Protein 2H4O (pdb70)

Foldseek 3Di:
DDDDDDDDDADADDDVFFGWHDDPPHIDTDRVVVVVVVCPPDDDDDDDDDDDDDDDDDDD/DDDDDDDDDADACDDVFFGWHQDPVHIDTGRVVVVVVVCPPDDDDDDDDDDDDDDDDDDD/DDDDDDDDDADADDDVFFGWHQDPPGIDTDRVVVVVVVCPPDDDDDDDDDDDDDDDDDDD/DDDDDDDDDADACDDVFFGWHDDPVGIDTDRVVVVVVVCPPDDDDDDDDDDDDDDDPDDD

Solvent-accessible surface area: 19796 Å² total

Nearest PDB structures (foldseek):
  3tnd-assembly1_F  TM=2.085E-01  e=2.825E+00  Shigella flexneri
  9h6c-assembly1_B-2  TM=2.529E-01  e=5.621E+00  Escherichia coli KLY
  9h6b-assembly1_B  TM=1.975E-01  e=4.572E+00  Escherichia coli KLY
  2h4o-assembly1_A  TM=1.017E+00  e=7.382E-08  Bacillus subtilis
  3tnd-assembly1_F  TM=2.024E-01  e=2.153E+00  Shigella flexneri

Secondary structure (DSSP, 8-state):
--EEEEEEE--SEE----EEEE-SS-EEEE-HHHHHHTTTTS----------PPP-S---/--EEEEEEEEEEEE----EEEE-SS-EEEE-HHHHHHTTTTSEEEEEEEEEEPPP-SB--/--EEEEEEEEEEEE----EEE--SS--EEE-HHHHHHTTTTSEEEEEEEEEEEPP-S---/-----------SEE----EEEE-SS-EEEE-HHHHHHTTTTS----------PPP-SB--

B-factor: mean 60.85, std 12.91, range [18.33, 96.6]

Sequence (240 aa):
ASKKVHQINVKGFFDDVEVTEQTKEAEYTYDFKEILSEFNGKNVSITVKEENELPVKGVEASKKVHQINVKGFFDDVEVTEQTKEAEYTYDFKEILSEFNGKNVSITVKEENELPVKGVEASKKVHQINVKGFFDDVEVTEQTKEAEYTYDFKEILSEFNGKNVSITVKEENELPVKGVEASKKVHQINVKGFFDDVEVTEQTKEAEYTYDFKEILSEFNGKNVSITVKEENELPVKGVE

Organism: Bacillus subtilis (strain 168) (NCBI:txid224308)

Structure (mmCIF, N/CA/C/O backbone):
data_2H4O
#
_entry.id   2H4O
#
_cell.length_a   101.016
_cell.length_b   72.201
_cell.length_c   48.935
_cell.angle_alpha   90.00
_cell.angle_beta   113.78
_cell.angle_gamma   90.00
#
_symmetry.space_group_name_H-M   'C 1 2 1'
#
loop_
_entity.id
_entity.type
_entity.pdbx_description
1 polymer 'YonK protein'
2 water water
#
loop_
_atom_site.group_PDB
_atom_site.id
_atom_site.type_symbol
_atom_site.label_atom_id
_atom_site.label_alt_id
_atom_site.label_comp_id
_atom_site.label_asym_id
_atom_site.label_entity_id
_atom_site.label_seq_id
_atom_site.pdbx_PDB_ins_code
_atom_site.Cartn_x
_atom_site.Cartn_y
_atom_site.Cartn_z
_atom_site.occupancy
_atom_site.B_iso_or_equiv
_atom_site.auth_seq_id
_atom_site.auth_comp_id
_atom_site.auth_asym_id
_atom_site.auth_atom_id
_atom_site.pdbx_PDB_model_num
ATOM 1 N N . ALA A 1 2 ? -14.899 -30.041 12.533 1.00 56.71 2 ALA A N 1
ATOM 2 C CA . ALA A 1 2 ? -13.943 -29.956 11.382 1.00 56.50 2 ALA A CA 1
ATOM 3 C C . ALA A 1 2 ? -14.597 -29.381 10.125 1.00 55.66 2 ALA A C 1
ATOM 4 O O . ALA A 1 2 ? -13.932 -29.015 9.150 1.00 54.25 2 ALA A O 1
ATOM 6 N N . SER A 1 3 ? -15.918 -29.334 10.139 1.00 55.26 3 SER A N 1
ATOM 7 C CA . SER A 1 3 ? -16.650 -28.798 9.019 1.00 54.32 3 SER A CA 1
ATOM 8 C C . SER A 1 3 ? -16.314 -27.309 8.914 1.00 53.80 3 SER A C 1
ATOM 9 O O . SER A 1 3 ? -16.244 -26.615 9.915 1.00 54.20 3 SER A O 1
ATOM 12 N N . LYS A 1 4 ? -16.105 -26.823 7.698 1.00 52.55 4 LYS A N 1
ATOM 13 C CA . LYS A 1 4 ? -15.780 -25.439 7.514 1.00 50.94 4 LYS A CA 1
ATOM 14 C C . LYS A 1 4 ? -15.962 -24.988 6.086 1.00 50.29 4 LYS A C 1
ATOM 15 O O . LYS A 1 4 ? -16.083 -25.791 5.169 1.00 48.30 4 LYS A O 1
ATOM 21 N N . LYS A 1 5 ? -15.971 -23.674 5.921 1.00 50.39 5 LYS A N 1
ATOM 22 C CA . LYS A 1 5 ? -16.078 -23.024 4.624 1.00 49.99 5 LYS A CA 1
ATOM 23 C C . LYS A 1 5 ? -14.688 -22.415 4.347 1.00 48.82 5 LYS A C 1
ATOM 24 O O . LYS A 1 5 ? -14.169 -21.642 5.124 1.00 49.76 5 LYS A O 1
ATOM 30 N N . VAL A 1 6 ? -14.067 -22.785 3.250 1.00 48.18 6 VAL A N 1
ATOM 31 C CA . VAL A 1 6 ? -12.780 -22.221 2.932 1.00 47.51 6 VAL A CA 1
ATOM 32 C C . VAL A 1 6 ? -12.914 -21.331 1.691 1.00 48.59 6 VAL A C 1
ATOM 33 O O . VAL A 1 6 ? -13.713 -21.601 0.808 1.00 49.04 6 VAL A O 1
ATOM 37 N N . HIS A 1 7 ? -12.178 -20.227 1.663 1.00 49.23 7 HIS A N 1
ATOM 38 C CA . HIS A 1 7 ? -12.185 -19.310 0.528 1.00 49.43 7 HIS A CA 1
ATOM 39 C C . HIS A 1 7 ? -10.718 -19.002 0.297 1.00 48.85 7 HIS A C 1
ATOM 40 O O . HIS A 1 7 ? -10.057 -18.459 1.159 1.00 50.11 7 HIS A O 1
ATOM 47 N N . GLN A 1 8 ? -10.204 -19.337 -0.870 1.00 47.20 8 GLN A N 1
ATOM 48 C CA . GLN A 1 8 ? -8.800 -19.139 -1.115 1.00 47.23 8 GLN A CA 1
ATOM 49 C C . GLN A 1 8 ? -8.438 -18.522 -2.470 1.00 47.93 8 GLN A C 1
ATOM 50 O O . GLN A 1 8 ? -9.068 -18.845 -3.457 1.00 49.10 8 GLN A O 1
ATOM 56 N N . ILE A 1 9 ? -7.440 -17.627 -2.506 1.00 46.69 9 ILE A N 1
ATOM 57 C CA . ILE A 1 9 ? -6.972 -17.033 -3.756 1.00 45.25 9 ILE A CA 1
ATOM 58 C C . ILE A 1 9 ? -5.504 -17.432 -4.013 1.00 45.21 9 ILE A C 1
ATOM 59 O O . ILE 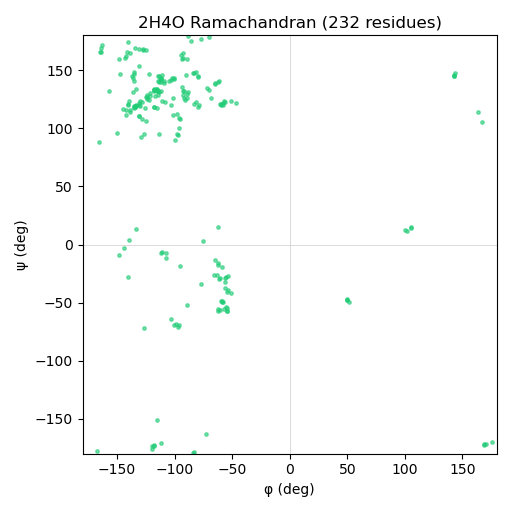A 1 9 ? -4.663 -17.366 -3.109 1.00 45.46 9 ILE A O 1
ATOM 64 N N . ASN A 1 10 ? -5.216 -17.863 -5.240 1.00 43.56 10 ASN A N 1
ATOM 65 C CA . ASN A 1 10 ? -3.880 -18.276 -5.650 1.00 42.49 10 ASN A CA 1
ATOM 66 C C . ASN A 1 10 ? -3.527 -17.306 -6.735 1.00 41.68 10 ASN A C 1
ATOM 67 O O . ASN A 1 10 ? -4.339 -17.074 -7.598 1.00 41.25 10 ASN A O 1
ATOM 72 N N . VAL A 1 11 ? -2.324 -16.749 -6.690 1.00 41.29 11 VAL A N 1
ATOM 73 C CA . VAL A 1 11 ? -1.873 -15.797 -7.684 1.00 42.36 11 VAL A CA 1
ATOM 74 C C . VAL A 1 11 ? -0.410 -16.057 -8.004 1.00 42.26 11 VAL A C 1
ATOM 75 O O . VAL A 1 11 ? 0.439 -15.976 -7.157 1.00 42.48 11 VAL A O 1
ATOM 79 N N . LYS A 1 12 ? -0.117 -16.360 -9.247 1.00 43.31 12 LYS A N 1
ATOM 80 C CA . LYS A 1 12 ? 1.244 -16.650 -9.634 1.00 46.04 12 LYS A CA 1
ATOM 81 C C . LYS A 1 12 ? 1.682 -15.734 -10.757 1.00 47.08 12 LYS A C 1
ATOM 82 O O . LYS A 1 12 ? 1.024 -15.673 -11.782 1.00 49.75 12 LYS A O 1
ATOM 88 N N . GLY A 1 13 ? 2.785 -15.023 -10.565 1.00 48.23 13 GLY A N 1
ATOM 89 C CA . GLY A 1 13 ? 3.296 -14.127 -11.590 1.00 50.67 13 GLY A CA 1
ATOM 90 C C . GLY A 1 13 ? 4.428 -13.206 -11.143 1.00 52.40 13 GLY A C 1
ATOM 91 O O . GLY A 1 13 ? 4.965 -13.338 -10.061 1.00 53.17 13 GLY A O 1
ATOM 92 N N . PHE A 1 14 ? 4.799 -12.261 -11.989 1.00 53.93 14 PHE A N 1
ATOM 93 C CA . PHE A 1 14 ? 5.856 -11.315 -11.655 1.00 55.21 14 PHE A CA 1
ATOM 94 C C . PHE A 1 14 ? 5.279 -10.226 -10.745 1.00 56.02 14 PHE A C 1
ATOM 95 O O . PHE A 1 14 ? 4.381 -9.485 -11.125 1.00 55.72 14 PHE A O 1
ATOM 103 N N . PHE A 1 15 ? 5.809 -10.140 -9.533 1.00 57.61 15 PHE A N 1
ATOM 104 C CA . PHE A 1 15 ? 5.319 -9.203 -8.531 1.00 57.81 15 PHE A CA 1
ATOM 105 C C . PHE A 1 15 ? 5.957 -7.831 -8.478 1.00 59.76 15 PHE A C 1
ATOM 106 O O . PHE A 1 15 ? 7.161 -7.690 -8.326 1.00 58.65 15 PHE A O 1
ATOM 114 N N . ASP A 1 16 ? 5.112 -6.813 -8.592 1.00 63.67 16 ASP A N 1
ATOM 115 C CA . ASP A 1 16 ? 5.532 -5.421 -8.537 1.00 67.01 16 ASP A CA 1
ATOM 116 C C . ASP A 1 16 ? 4.699 -4.760 -7.444 1.00 69.21 16 ASP A C 1
ATOM 117 O O . ASP A 1 16 ? 3.520 -4.435 -7.640 1.00 68.55 16 ASP A O 1
ATOM 130 N N . ASP A 1 18 ? 5.193 -1.888 -6.113 1.00 76.40 18 ASP A N 1
ATOM 131 C CA . ASP A 1 18 ? 5.126 -0.429 -6.264 1.00 76.23 18 ASP A CA 1
ATOM 132 C C . ASP A 1 18 ? 3.739 -0.070 -6.785 1.00 75.51 18 ASP A C 1
ATOM 133 O O . ASP A 1 18 ? 3.068 0.813 -6.248 1.00 74.07 18 ASP A O 1
ATOM 138 N N . VAL A 1 19 ? 3.305 -0.788 -7.820 1.00 75.00 19 VAL A N 1
ATOM 139 C CA . VAL A 1 19 ? 1.989 -0.579 -8.408 1.00 73.92 19 VAL A CA 1
ATOM 140 C C . VAL A 1 19 ? 1.054 -1.616 -7.806 1.00 72.90 19 VAL A C 1
ATOM 141 O O . VAL A 1 19 ? -0.134 -1.651 -8.111 1.00 72.77 19 VAL A O 1
ATOM 153 N N . GLU A 1 21 ? 0.841 -4.977 -8.239 1.00 66.27 21 GLU A N 1
ATOM 154 C CA . GLU A 1 21 ? 0.258 -5.871 -9.232 1.00 66.20 21 GLU A CA 1
ATOM 155 C C . GLU A 1 21 ? 1.092 -7.133 -9.514 1.00 64.30 21 GLU A C 1
ATOM 156 O O . GLU A 1 21 ? 2.315 -7.129 -9.486 1.00 62.61 21 GLU A O 1
ATOM 162 N N . VAL A 1 22 ? 0.406 -8.229 -9.774 1.00 63.70 22 VAL A N 1
ATOM 163 C CA . VAL A 1 22 ? 1.072 -9.475 -10.113 1.00 62.77 22 VAL A CA 1
ATOM 164 C C . VAL A 1 22 ? 0.661 -9.786 -11.549 1.00 61.83 22 VAL A C 1
ATOM 165 O O . VAL A 1 22 ? -0.527 -9.734 -11.906 1.00 59.91 22 VAL A O 1
ATOM 169 N N . THR A 1 23 ? 1.648 -10.121 -12.366 1.00 61.86 23 THR A N 1
ATOM 170 C CA . THR A 1 23 ? 1.377 -10.426 -13.747 1.00 63.03 23 THR A CA 1
ATOM 171 C C . THR A 1 23 ? 2.083 -11.691 -14.261 1.00 63.54 23 THR A C 1
ATOM 172 O O . THR A 1 23 ? 3.309 -11.763 -14.258 1.00 62.47 23 THR A O 1
ATOM 176 N N . GLU A 1 24 ? 1.299 -12.689 -14.690 1.00 65.44 24 GLU A N 1
ATOM 177 C CA . GLU A 1 24 ? 1.867 -13.926 -15.218 1.00 67.91 24 GLU A CA 1
ATOM 178 C C . GLU A 1 24 ? 1.834 -13.998 -16.734 1.00 69.25 24 GLU A C 1
ATOM 179 O O . GLU A 1 24 ? 0.892 -13.565 -17.372 1.00 67.87 24 GLU A O 1
ATOM 185 N N . GLN A 1 25 ? 2.890 -14.579 -17.285 1.00 72.08 25 GLN A N 1
ATOM 186 C CA . GLN A 1 25 ? 3.061 -14.758 -18.716 1.00 74.30 25 GLN A CA 1
ATOM 187 C C . GLN A 1 25 ? 2.633 -16.173 -19.143 1.00 74.80 25 GLN A C 1
ATOM 188 O O . GLN A 1 25 ? 3.429 -17.094 -19.059 1.00 75.64 25 GLN A O 1
ATOM 194 N N . THR A 1 26 ? 1.381 -16.349 -19.580 1.00 75.07 26 THR A N 1
ATOM 195 C CA . THR A 1 26 ? 0.892 -17.663 -20.034 1.00 74.84 26 THR A CA 1
ATOM 196 C C . THR A 1 26 ? 1.435 -17.933 -21.426 1.00 75.18 26 THR A C 1
ATOM 197 O O . THR A 1 26 ? 2.101 -17.082 -22.023 1.00 74.68 26 THR A O 1
ATOM 201 N N . LYS A 1 27 ? 1.129 -19.122 -21.935 1.00 77.02 27 LYS A N 1
ATOM 202 C CA . LYS A 1 27 ? 1.543 -19.566 -23.267 1.00 78.89 27 LYS A CA 1
ATOM 203 C C . LYS A 1 27 ? 0.710 -18.880 -24.364 1.00 79.39 27 LYS A C 1
ATOM 204 O O . LYS A 1 27 ? 0.867 -19.169 -25.557 1.00 79.86 27 LYS A O 1
ATOM 210 N N . GLU A 1 28 ? -0.171 -17.972 -23.946 1.00 79.91 28 GLU A N 1
ATOM 211 C CA . GLU A 1 28 ? -1.041 -17.245 -24.862 1.00 79.28 28 GLU A CA 1
ATOM 212 C C . GLU A 1 28 ? -0.901 -15.747 -24.634 1.00 78.56 28 GLU A C 1
ATOM 213 O O . GLU A 1 28 ? -0.294 -15.023 -25.445 1.00 78.46 28 GLU A O 1
ATOM 219 N N . ALA A 1 29 ? -1.447 -15.290 -23.512 1.00 76.42 29 ALA A N 1
ATOM 220 C CA . ALA A 1 29 ? -1.410 -13.875 -23.179 1.00 74.00 29 ALA A CA 1
ATOM 221 C C . ALA A 1 29 ? -0.527 -13.530 -21.980 1.00 71.80 29 ALA A C 1
ATOM 222 O O . ALA A 1 29 ? 0.229 -14.358 -21.472 1.00 70.53 29 ALA A O 1
ATOM 224 N N . GLU A 1 30 ? -0.641 -12.274 -21.561 1.00 69.96 30 GLU A N 1
ATOM 225 C CA . GLU A 1 30 ? 0.064 -11.729 -20.412 1.00 67.73 30 GLU A CA 1
ATOM 226 C C . GLU A 1 30 ? -0.984 -11.046 -19.532 1.00 66.61 30 GLU A C 1
ATOM 227 O O . GLU A 1 30 ? -1.301 -9.874 -19.724 1.00 66.53 30 GLU A O 1
ATOM 233 N N . TYR A 1 31 ? -1.516 -11.806 -18.575 1.00 65.89 31 TYR A N 1
ATOM 234 C CA . TYR A 1 31 ? -2.536 -11.348 -17.634 1.00 64.71 31 TYR A CA 1
ATOM 235 C C . TYR A 1 31 ? -1.971 -10.528 -16.475 1.00 63.07 31 TYR A C 1
ATOM 236 O O . TYR A 1 31 ? -0.880 -10.782 -16.004 1.00 63.04 31 TYR A O 1
ATOM 245 N N . THR A 1 32 ? -2.725 -9.534 -16.026 1.00 60.29 32 THR A N 1
ATOM 246 C CA . THR A 1 32 ? -2.291 -8.682 -14.937 1.00 57.95 32 THR A CA 1
ATOM 247 C C . THR A 1 32 ? -3.392 -8.594 -13.916 1.00 57.84 32 THR A C 1
ATOM 248 O O . THR A 1 32 ? -4.512 -8.225 -14.231 1.00 58.70 32 THR A O 1
ATOM 252 N N . TYR A 1 33 ? -3.067 -8.955 -12.686 1.00 57.47 33 TYR A N 1
ATOM 253 C CA . TYR A 1 33 ? -4.038 -8.941 -11.609 1.00 57.16 33 TYR A CA 1
ATOM 254 C C . TYR A 1 33 ? -3.567 -7.875 -10.631 1.00 58.04 33 TYR A C 1
ATOM 255 O O . TYR A 1 33 ? -2.369 -7.671 -10.465 1.00 57.23 33 TYR A O 1
ATOM 264 N N . ASP A 1 34 ? -4.489 -7.171 -9.994 1.00 59.39 34 ASP A N 1
ATOM 265 C CA . ASP A 1 34 ? -4.036 -6.181 -9.043 1.00 62.58 34 ASP A CA 1
ATOM 266 C C . ASP A 1 34 ? -4.204 -6.773 -7.666 1.00 62.01 34 ASP A C 1
ATOM 267 O O . ASP A 1 34 ? -5.318 -7.002 -7.176 1.00 61.22 34 ASP A O 1
ATOM 272 N N . PHE A 1 35 ? -3.047 -7.031 -7.070 1.00 61.44 35 PHE A N 1
ATOM 273 C CA . PHE A 1 35 ? -2.935 -7.627 -5.761 1.00 60.34 35 PHE A CA 1
ATOM 274 C C . PHE A 1 35 ? -3.676 -6.823 -4.707 1.00 60.83 35 PHE A C 1
ATOM 275 O O . PHE A 1 35 ? -4.158 -7.392 -3.718 1.00 59.84 35 PHE A O 1
ATOM 283 N N . LYS A 1 36 ? -3.779 -5.511 -4.936 1.00 61.58 36 LYS A N 1
ATOM 284 C CA . LYS A 1 36 ? -4.475 -4.610 -4.020 1.00 62.83 36 LYS A CA 1
ATOM 285 C C . LYS A 1 36 ? -5.955 -5.017 -3.881 1.00 62.17 36 LYS A C 1
ATOM 286 O O . LYS A 1 36 ? -6.449 -5.277 -2.784 1.00 60.26 36 LYS A O 1
ATOM 292 N N . GLU A 1 37 ? -6.653 -5.084 -5.003 1.00 62.90 37 GLU A N 1
ATOM 293 C CA . GLU A 1 37 ? -8.058 -5.465 -4.987 1.00 63.65 37 GLU A CA 1
ATOM 294 C C . GLU A 1 37 ? -8.224 -6.845 -4.381 1.00 61.91 37 GLU A C 1
ATOM 295 O O . GLU A 1 37 ? -9.085 -7.055 -3.529 1.00 60.89 37 GLU A O 1
ATOM 301 N N . ILE A 1 38 ? -7.412 -7.792 -4.843 1.00 61.13 38 ILE A N 1
ATOM 302 C CA . ILE A 1 38 ? -7.450 -9.156 -4.319 1.00 61.05 38 ILE A CA 1
ATOM 303 C C . ILE A 1 38 ? -7.262 -9.165 -2.787 1.00 60.17 38 ILE A C 1
ATOM 304 O O . ILE A 1 38 ? -8.086 -9.716 -2.031 1.00 59.98 38 ILE A O 1
ATOM 309 N N . LEU A 1 39 ? -6.176 -8.532 -2.342 1.00 58.99 39 LEU A N 1
ATOM 310 C CA . LEU A 1 39 ? -5.857 -8.453 -0.930 1.00 57.27 39 LEU A CA 1
ATOM 311 C C . LEU A 1 39 ? -6.960 -7.853 -0.111 1.00 57.21 39 LEU A C 1
ATOM 312 O O . LEU A 1 39 ? -7.193 -8.277 0.991 1.00 57.49 39 LEU A O 1
ATOM 317 N N . SER A 1 40 ? -7.647 -6.859 -0.649 1.00 59.06 40 SER A N 1
ATOM 318 C CA . SER A 1 40 ? -8.716 -6.204 0.094 1.00 60.99 40 SER A CA 1
ATOM 319 C C . SER A 1 40 ? -9.904 -7.086 0.396 1.00 61.51 40 SER A C 1
ATOM 320 O O . SER A 1 40 ? -10.613 -6.854 1.358 1.00 62.80 40 SER A O 1
ATOM 323 N N . GLU A 1 41 ? -10.128 -8.093 -0.432 1.00 62.27 41 GLU A N 1
ATOM 324 C CA . GLU A 1 41 ? -11.249 -8.989 -0.244 1.00 62.94 41 GLU A CA 1
ATOM 325 C C . GLU A 1 41 ? -11.076 -9.712 1.089 1.00 62.54 41 GLU A C 1
ATOM 326 O O . GLU A 1 41 ? -12.007 -10.299 1.643 1.00 63.41 41 GLU A O 1
ATOM 332 N N . PHE A 1 42 ? -9.867 -9.651 1.622 1.00 61.95 42 PHE A N 1
ATOM 333 C CA . PHE A 1 42 ? -9.567 -10.337 2.875 1.00 60.15 42 PHE A CA 1
ATOM 334 C C . PHE A 1 42 ? -9.307 -9.413 4.070 1.00 59.64 42 PHE A C 1
ATOM 335 O O . PHE A 1 42 ? -9.173 -9.877 5.206 1.00 59.57 42 PHE A O 1
ATOM 343 N N . ASN A 1 43 ? -9.250 -8.112 3.826 1.00 58.51 43 ASN A N 1
ATOM 344 C CA . ASN A 1 43 ? -9.016 -7.174 4.909 1.00 58.37 43 ASN A CA 1
ATOM 345 C C . ASN A 1 43 ? -10.050 -7.272 6.018 1.00 56.69 43 ASN A C 1
ATOM 346 O O . ASN A 1 43 ? -11.230 -7.079 5.788 1.00 55.51 43 ASN A O 1
ATOM 351 N N . GLY A 1 44 ? -9.591 -7.572 7.225 1.00 55.38 44 GLY A N 1
ATOM 352 C CA . GLY A 1 44 ? -10.490 -7.679 8.353 1.00 54.40 44 GLY A CA 1
ATOM 353 C C . GLY A 1 44 ? -10.786 -9.083 8.831 1.00 54.60 44 GLY A C 1
ATOM 354 O O . GLY A 1 44 ? -11.724 -9.289 9.595 1.00 54.60 44 GLY A O 1
ATOM 355 N N . LYS A 1 45 ? -9.987 -10.045 8.382 1.00 54.17 45 LYS A N 1
ATOM 356 C CA . LYS A 1 45 ? -10.247 -11.452 8.665 1.00 53.39 45 LYS A CA 1
ATOM 357 C C . LYS A 1 45 ? -8.965 -12.182 9.051 1.00 51.69 45 LYS A C 1
ATOM 358 O O . LYS A 1 45 ? -7.888 -11.880 8.538 1.00 51.50 45 LYS A O 1
ATOM 364 N N . ASN A 1 46 ? -9.090 -13.145 9.960 1.00 49.09 46 ASN A N 1
ATOM 365 C CA . ASN A 1 46 ? -8.143 -14.251 10.038 1.00 48.77 46 ASN A CA 1
ATOM 366 C C . ASN A 1 46 ? -7.854 -14.860 8.669 1.00 45.69 46 ASN A C 1
ATOM 367 O O . ASN A 1 46 ? -8.764 -15.319 7.979 1.00 44.57 46 ASN A O 1
ATOM 372 N N . VAL A 1 47 ? -6.582 -14.859 8.284 1.00 41.20 47 VAL A N 1
ATOM 373 C CA . VAL A 1 47 ? -6.166 -15.444 7.015 1.00 36.65 47 VAL A CA 1
ATOM 374 C C . VAL A 1 47 ? -4.928 -16.318 7.191 1.00 34.70 47 VAL A C 1
ATOM 375 O O . VAL A 1 47 ? -4.290 -16.303 8.243 1.00 34.49 47 VAL A O 1
ATOM 379 N N . SER A 1 48 ? -4.596 -17.079 6.153 1.00 32.47 48 SER A N 1
ATOM 380 C CA . SER A 1 48 ? -3.242 -17.594 5.984 1.00 30.38 48 SER A CA 1
ATOM 381 C C . SER A 1 48 ? -2.648 -17.154 4.650 1.00 27.91 48 SER A C 1
ATOM 382 O O . SER A 1 48 ? -3.231 -17.391 3.591 1.00 31.17 48 SER A O 1
ATOM 385 N N . ILE A 1 49 ? -1.486 -16.512 4.708 1.00 25.19 49 ILE A N 1
ATOM 386 C CA . ILE A 1 49 ? -0.843 -15.980 3.512 1.00 25.71 49 ILE A CA 1
ATOM 387 C C . ILE A 1 49 ? 0.467 -16.704 3.222 1.00 25.58 49 ILE A C 1
ATOM 388 O O . ILE A 1 49 ? 1.321 -16.837 4.099 1.00 27.06 49 ILE A O 1
ATOM 393 N N . THR A 1 50 ? 0.619 -17.171 1.987 1.00 22.95 50 THR A N 1
ATOM 394 C CA . THR A 1 50 ? 1.848 -17.830 1.563 1.00 21.57 50 THR A CA 1
ATOM 395 C C . THR A 1 50 ? 2.443 -17.151 0.334 1.00 22.67 50 THR A C 1
ATOM 396 O O . THR A 1 50 ? 1.764 -16.969 -0.676 1.00 22.70 50 THR A O 1
ATOM 400 N N . VAL A 1 51 ? 3.715 -16.777 0.429 1.00 24.05 51 VAL A N 1
ATOM 401 C CA . VAL A 1 51 ? 4.404 -16.121 -0.674 1.00 26.10 51 VAL A CA 1
ATOM 402 C C . VAL A 1 51 ? 5.656 -16.954 -0.927 1.00 30.43 51 VAL A C 1
ATOM 403 O O . VAL A 1 51 ? 6.532 -17.114 -0.068 1.00 30.99 51 VAL A O 1
ATOM 407 N N . LYS A 1 52 ? 5.725 -17.508 -2.116 1.00 34.97 52 LYS A N 1
ATOM 408 C CA . LYS A 1 52 ? 6.812 -18.405 -2.467 1.00 39.40 52 LYS A CA 1
ATOM 409 C C . LYS A 1 52 ? 7.483 -17.808 -3.670 1.00 42.13 52 LYS A C 1
ATOM 410 O O . LYS A 1 52 ? 6.829 -17.173 -4.489 1.00 42.22 52 LYS A O 1
ATOM 416 N N . GLU A 1 53 ? 8.790 -18.001 -3.744 1.00 45.36 53 GLU A N 1
ATOM 417 C CA . GLU A 1 53 ? 9.601 -17.526 -4.836 1.00 48.09 53 GLU A CA 1
ATOM 418 C C . GLU A 1 53 ? 10.616 -18.612 -5.083 1.00 50.64 53 GLU A C 1
ATOM 419 O O . GLU A 1 53 ? 11.420 -18.882 -4.218 1.00 51.66 53 GLU A O 1
ATOM 425 N N . GLU A 1 54 ? 10.593 -19.255 -6.241 1.00 53.28 54 GLU A N 1
ATOM 426 C CA . GLU A 1 54 ? 11.571 -20.293 -6.504 1.00 55.60 54 GLU A CA 1
ATOM 427 C C . GLU A 1 54 ? 12.483 -19.973 -7.701 1.00 56.18 54 GLU A C 1
ATOM 428 O O . GLU A 1 54 ? 12.022 -19.563 -8.737 1.00 56.70 54 GLU A O 1
ATOM 434 N N . ASN A 1 55 ? 13.785 -20.141 -7.548 1.00 57.50 55 ASN A N 1
ATOM 435 C CA . ASN A 1 55 ? 14.715 -19.845 -8.622 1.00 59.22 55 ASN A CA 1
ATOM 436 C C . ASN A 1 55 ? 15.488 -21.082 -8.999 1.00 60.73 55 ASN A C 1
ATOM 437 O O . ASN A 1 55 ? 15.216 -22.163 -8.495 1.00 60.91 55 ASN A O 1
ATOM 442 N N . GLU A 1 56 ? 16.471 -20.918 -9.878 1.00 62.01 56 GLU A N 1
ATOM 443 C CA . GLU A 1 56 ? 17.293 -22.034 -10.354 1.00 62.42 56 GLU A CA 1
ATOM 444 C C . GLU A 1 56 ? 18.540 -22.182 -9.505 1.00 62.73 56 GLU A C 1
ATOM 445 O O . GLU A 1 56 ? 18.959 -21.244 -8.821 1.00 62.28 56 GLU A O 1
ATOM 451 N N . LEU A 1 57 ? 19.146 -23.357 -9.553 1.00 62.80 57 LEU A N 1
ATOM 452 C CA . LEU A 1 57 ? 20.340 -23.588 -8.765 1.00 63.11 57 LEU A CA 1
ATOM 453 C C . LEU A 1 57 ? 21.584 -23.191 -9.528 1.00 64.33 57 LEU A C 1
ATOM 454 O O . LEU A 1 57 ? 21.756 -23.585 -10.686 1.00 64.68 57 LEU A O 1
ATOM 459 N N . PRO A 1 58 ? 22.483 -22.415 -8.884 1.00 65.31 58 PRO A N 1
ATOM 460 C CA . PRO A 1 58 ? 23.725 -21.997 -9.535 1.00 65.27 58 PRO A CA 1
ATOM 461 C C . PRO A 1 58 ? 24.521 -23.263 -9.930 1.00 65.86 58 PRO A C 1
ATOM 462 O O . PRO A 1 58 ? 24.862 -24.092 -9.079 1.00 66.36 58 PRO A O 1
ATOM 466 N N . VAL A 1 59 ? 24.776 -23.419 -11.225 1.00 66.28 59 VAL A N 1
ATOM 467 C CA . VAL A 1 59 ? 25.515 -24.567 -11.737 1.00 67.32 59 VAL A CA 1
ATOM 468 C C . VAL A 1 59 ? 27.020 -24.354 -11.621 1.00 68.28 59 VAL A C 1
ATOM 469 O O . VAL A 1 59 ? 27.495 -23.336 -11.109 1.00 68.82 59 VAL A O 1
ATOM 473 N N . LYS A 1 60 ? 27.775 -25.333 -12.085 1.00 69.07 60 LYS A N 1
ATOM 474 C CA . LYS A 1 60 ? 29.209 -25.201 -12.070 1.00 70.47 60 LYS A CA 1
ATOM 475 C C . LYS A 1 60 ? 29.703 -25.879 -13.344 1.00 72.14 60 LYS A C 1
ATOM 476 O O . LYS A 1 60 ? 30.899 -25.862 -13.640 1.00 72.63 60 LYS A O 1
ATOM 482 N N . GLY A 1 61 ? 28.766 -26.458 -14.100 1.00 73.33 61 GLY A N 1
ATOM 483 C CA . GLY A 1 61 ? 29.118 -27.138 -15.335 1.00 75.83 61 GLY A CA 1
ATOM 484 C C . GLY A 1 61 ? 27.969 -27.459 -16.287 1.00 77.82 61 GLY A C 1
ATOM 485 O O . GLY A 1 61 ? 27.366 -28.545 -16.243 1.00 77.47 61 GLY A O 1
ATOM 486 N N . VAL A 1 62 ? 27.654 -26.510 -17.162 1.00 79.75 62 VAL A N 1
ATOM 487 C CA . VAL A 1 62 ? 26.587 -26.717 -18.135 1.00 81.74 62 VAL A CA 1
ATOM 488 C C . VAL A 1 62 ? 27.243 -27.481 -19.283 1.00 83.19 62 VAL A C 1
ATOM 489 O O . VAL A 1 62 ? 28.436 -27.286 -19.551 1.00 83.41 62 VAL A O 1
ATOM 493 N N . GLU A 1 63 ? 26.474 -28.346 -19.948 1.00 84.34 63 GLU A N 1
ATOM 494 C CA . GLU A 1 63 ? 26.980 -29.152 -21.070 1.00 85.17 63 GLU A CA 1
ATOM 495 C C . GLU A 1 63 ? 25.864 -29.810 -21.863 1.00 85.99 63 GLU A C 1
ATOM 496 O O . GLU A 1 63 ? 24.691 -29.772 -21.474 1.00 85.58 63 GLU A O 1
ATOM 502 N N . ALA B 1 2 ? -4.688 -47.497 13.460 1.00 58.18 2 ALA B N 1
ATOM 503 C CA . ALA B 1 2 ? -4.768 -46.609 12.261 1.00 58.09 2 ALA B CA 1
ATOM 504 C C . ALA B 1 2 ? -5.261 -47.384 11.034 1.00 58.36 2 ALA B C 1
ATOM 505 O O . ALA B 1 2 ? -5.620 -46.793 10.005 1.00 59.52 2 ALA B O 1
ATOM 507 N N . SER B 1 3 ? -5.266 -48.705 11.138 1.00 57.09 3 SER B N 1
ATOM 508 C CA . SER B 1 3 ? -5.743 -49.529 10.049 1.00 56.55 3 SER B CA 1
ATOM 509 C C . SER B 1 3 ? -7.217 -49.207 9.810 1.00 56.49 3 SER B C 1
ATOM 510 O O . SER B 1 3 ? -7.979 -49.017 10.749 1.00 57.46 3 SER B O 1
ATOM 513 N N . LYS B 1 4 ? -7.616 -49.137 8.547 1.00 55.57 4 LYS B N 1
ATOM 514 C CA . LYS B 1 4 ? -8.984 -48.827 8.237 1.00 54.12 4 LYS B CA 1
ATOM 515 C C . LYS B 1 4 ? -9.329 -49.161 6.800 1.00 53.48 4 LYS B C 1
ATOM 516 O O . LYS B 1 4 ? -8.451 -49.462 5.988 1.00 53.59 4 LYS B O 1
ATOM 522 N N . LYS B 1 5 ? -10.624 -49.117 6.511 1.00 52.02 5 LYS B N 1
ATOM 523 C CA . LYS B 1 5 ? -11.145 -49.404 5.203 1.00 52.10 5 LYS B CA 1
ATOM 524 C C . LYS B 1 5 ? -11.794 -48.109 4.768 1.00 52.32 5 LYS B C 1
ATOM 525 O O . LYS B 1 5 ? -12.733 -47.636 5.418 1.00 52.61 5 LYS B O 1
ATOM 531 N N . VAL B 1 6 ? -11.296 -47.530 3.679 1.00 51.63 6 VAL B N 1
ATOM 532 C CA . VAL B 1 6 ? -11.846 -46.283 3.163 1.00 50.99 6 VAL B CA 1
ATOM 533 C C . VAL B 1 6 ? -12.591 -46.527 1.851 1.00 51.42 6 VAL B C 1
ATOM 534 O O . VAL B 1 6 ? -12.149 -47.324 1.014 1.00 51.04 6 VAL B O 1
ATOM 538 N N . HIS B 1 7 ? -13.734 -45.861 1.696 1.00 51.90 7 HIS B N 1
ATOM 539 C CA . HIS B 1 7 ? -14.558 -45.984 0.502 1.00 52.62 7 HIS B CA 1
ATOM 540 C C . HIS B 1 7 ? -14.885 -44.568 0.152 1.00 51.76 7 HIS B C 1
ATOM 541 O O . HIS B 1 7 ? -15.516 -43.881 0.944 1.00 52.43 7 HIS B O 1
ATOM 548 N N . GLN B 1 8 ? -14.475 -44.138 -1.038 1.00 50.71 8 GLN B N 1
ATOM 549 C CA . GLN B 1 8 ? -14.685 -42.766 -1.461 1.00 50.08 8 GLN B CA 1
ATOM 550 C C . GLN B 1 8 ? -15.168 -42.556 -2.899 1.00 48.80 8 GLN B C 1
ATOM 551 O O . GLN B 1 8 ? -14.744 -43.257 -3.813 1.00 48.00 8 GLN B O 1
ATOM 557 N N . ILE B 1 9 ? -16.042 -41.563 -3.078 1.00 48.49 9 ILE B N 1
ATOM 558 C CA . ILE B 1 9 ? -16.577 -41.182 -4.384 1.00 47.78 9 ILE B CA 1
ATOM 559 C C . ILE B 1 9 ? -16.168 -39.731 -4.751 1.00 47.89 9 ILE B C 1
ATOM 560 O O . ILE B 1 9 ? -16.369 -38.783 -3.961 1.00 47.54 9 ILE B O 1
ATOM 565 N N . ASN B 1 10 ? -15.584 -39.566 -5.941 1.00 47.75 10 ASN B N 1
ATOM 566 C CA . ASN B 1 10 ? -15.185 -38.250 -6.453 1.00 46.51 10 ASN B CA 1
ATOM 567 C C . ASN B 1 10 ? -16.091 -38.013 -7.640 1.00 45.59 10 ASN B C 1
ATOM 568 O O . ASN B 1 10 ? -16.230 -38.901 -8.478 1.00 43.17 10 ASN B O 1
ATOM 573 N N . VAL B 1 11 ? -16.701 -36.832 -7.702 1.00 44.60 11 VAL B N 1
ATOM 574 C CA . VAL B 1 11 ? -17.596 -36.477 -8.795 1.00 45.12 11 VAL B CA 1
ATOM 575 C C . VAL B 1 11 ? -17.360 -35.046 -9.238 1.00 45.72 11 VAL B C 1
ATOM 576 O O . VAL B 1 11 ? -17.597 -34.124 -8.497 1.00 46.23 11 VAL B O 1
ATOM 580 N N . LYS B 1 12 ? -16.919 -34.869 -10.466 1.00 46.92 12 LYS B N 1
ATOM 581 C CA . LYS B 1 12 ? -16.643 -33.559 -10.978 1.00 48.57 12 LYS B CA 1
ATOM 582 C C . LYS B 1 12 ? -17.477 -33.269 -12.235 1.00 50.54 12 LYS B C 1
ATOM 583 O O . LYS B 1 12 ? -17.478 -34.051 -13.179 1.00 51.86 12 LYS B O 1
ATOM 589 N N . GLY B 1 13 ? -18.190 -32.147 -12.245 1.00 52.33 13 GLY B N 1
ATOM 590 C CA . GLY B 1 13 ? -18.981 -31.778 -13.403 1.00 52.70 13 GLY B CA 1
ATOM 591 C C . GLY B 1 13 ? -19.924 -30.631 -13.125 1.00 53.76 13 GLY B C 1
ATOM 592 O O . GLY B 1 13 ? -19.851 -30.020 -12.064 1.00 54.67 13 GLY B O 1
ATOM 593 N N . PHE B 1 14 ? -20.813 -30.334 -14.072 1.00 54.90 14 PHE B N 1
ATOM 594 C CA . PHE B 1 14 ? -21.793 -29.261 -13.902 1.00 56.59 14 PHE B CA 1
ATOM 595 C C . PHE B 1 14 ? -22.933 -29.771 -13.019 1.00 58.04 14 PHE B C 1
ATOM 596 O O . PHE B 1 14 ? -23.595 -30.751 -13.376 1.00 59.87 14 PHE B O 1
ATOM 604 N N . PHE B 1 15 ? -23.153 -29.110 -11.876 1.00 58.74 15 PHE B N 1
ATOM 605 C CA . PHE B 1 15 ? -24.161 -29.519 -10.896 1.00 59.30 15 PHE B CA 1
ATOM 606 C C . PHE B 1 15 ? -25.549 -28.909 -11.009 1.00 61.81 15 PHE B C 1
ATOM 607 O O . PHE B 1 15 ? -25.736 -27.690 -11.025 1.00 62.16 15 PHE B O 1
ATOM 615 N N . ASP B 1 16 ? -26.534 -29.788 -11.069 1.00 64.98 16 ASP B N 1
ATOM 616 C CA . ASP B 1 16 ? -27.927 -29.387 -11.160 1.00 68.29 16 ASP B CA 1
ATOM 617 C C . ASP B 1 16 ? -28.645 -30.124 -10.044 1.00 69.77 16 ASP B C 1
ATOM 618 O O . ASP B 1 16 ? -28.935 -31.308 -10.157 1.00 69.80 16 ASP B O 1
ATOM 631 N N . ASP B 1 18 ? -31.609 -29.569 -8.997 1.00 76.35 18 ASP B N 1
ATOM 632 C CA . ASP B 1 18 ? -33.042 -29.669 -9.252 1.00 76.84 18 ASP B CA 1
ATOM 633 C C . ASP B 1 18 ? -33.366 -31.096 -9.683 1.00 76.70 18 ASP B C 1
ATOM 634 O O . ASP B 1 18 ? -34.326 -31.703 -9.193 1.00 77.43 18 ASP B O 1
ATOM 639 N N . VAL B 1 19 ? -32.567 -31.626 -10.606 1.00 75.45 19 VAL B N 1
ATOM 640 C CA . VAL B 1 19 ? -32.744 -32.984 -11.096 1.00 74.46 19 VAL B CA 1
ATOM 641 C C . VAL B 1 19 ? 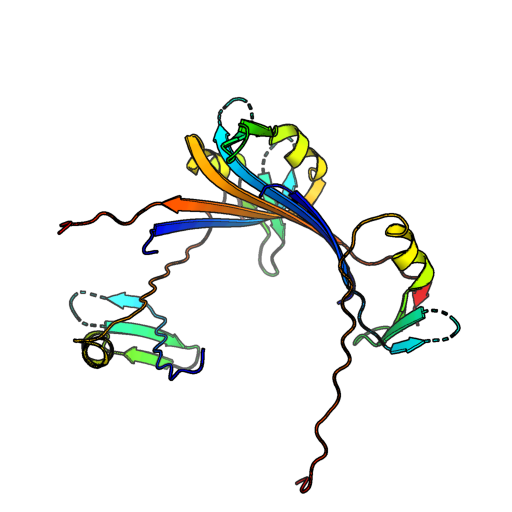-31.725 -33.841 -10.366 1.00 74.05 19 VAL B C 1
ATOM 642 O O . VAL B 1 19 ? -31.588 -35.029 -10.642 1.00 74.22 19 VAL B O 1
ATOM 654 N N . GLU B 1 21 ? -28.338 -34.034 -10.478 1.00 67.96 21 GLU B N 1
ATOM 655 C CA . GLU B 1 21 ? -27.390 -34.733 -11.327 1.00 66.92 21 GLU B CA 1
ATOM 656 C C . GLU B 1 21 ? -26.140 -33.911 -11.578 1.00 65.57 21 GLU B C 1
ATOM 657 O O . GLU B 1 21 ? -26.184 -32.684 -11.617 1.00 65.14 21 GLU B O 1
ATOM 663 N N . VAL B 1 22 ? -25.015 -34.594 -11.733 1.00 64.29 22 VAL B N 1
ATOM 664 C CA . VAL B 1 22 ? -23.758 -33.919 -12.019 1.00 63.51 22 VAL B CA 1
ATOM 665 C C . VAL B 1 22 ? -23.327 -34.439 -13.379 1.00 63.21 22 VAL B C 1
ATOM 666 O O . VAL B 1 22 ? -23.351 -35.654 -13.629 1.00 62.36 22 VAL B O 1
ATOM 670 N N . THR B 1 23 ? -22.929 -33.525 -14.253 1.00 62.08 23 THR B N 1
ATOM 671 C CA . THR B 1 23 ? -22.519 -33.929 -15.575 1.00 63.82 23 THR B CA 1
ATOM 672 C C . THR B 1 23 ? -21.242 -33.264 -16.079 1.00 64.57 23 THR B C 1
ATOM 673 O O . THR B 1 23 ? -21.187 -32.042 -16.220 1.00 64.81 23 THR B O 1
ATOM 677 N N . GLU B 1 24 ? -20.210 -34.069 -16.348 1.00 66.37 24 GLU B N 1
ATOM 678 C CA . GLU B 1 24 ? -18.927 -33.543 -16.834 1.00 69.53 24 GLU B CA 1
ATOM 679 C C . GLU B 1 24 ? -18.704 -33.681 -18.333 1.00 70.55 24 GLU B C 1
ATOM 680 O O . GLU B 1 24 ? -19.062 -34.668 -18.939 1.00 69.72 24 GLU B O 1
ATOM 686 N N . GLN B 1 25 ? -18.074 -32.674 -18.911 1.00 72.69 25 GLN B N 1
ATOM 687 C CA . GLN B 1 25 ? -17.790 -32.633 -20.330 1.00 75.61 25 GLN B CA 1
ATOM 688 C C . GLN B 1 25 ? -16.349 -33.034 -20.645 1.00 75.90 25 GLN B C 1
ATOM 689 O O . GLN B 1 25 ? -15.465 -32.203 -20.668 1.00 76.61 25 GLN B O 1
ATOM 695 N N . THR B 1 26 ? -16.119 -34.318 -20.870 1.00 76.98 26 THR B N 1
ATOM 696 C CA . THR B 1 26 ? -14.799 -34.855 -21.226 1.00 77.86 26 THR B CA 1
ATOM 697 C C . THR B 1 26 ? -14.437 -34.409 -22.640 1.00 78.37 26 THR B C 1
ATOM 698 O O . THR B 1 26 ? -15.223 -33.735 -23.313 1.00 77.47 26 THR B O 1
ATOM 702 N N . LYS B 1 27 ? -13.245 -34.806 -23.084 1.00 79.58 27 LYS B N 1
ATOM 703 C CA . LYS B 1 27 ? -12.751 -34.480 -24.422 1.00 80.83 27 LYS B CA 1
ATOM 704 C C . LYS B 1 27 ? -13.448 -35.388 -25.431 1.00 81.07 27 LYS B C 1
ATOM 705 O O . LYS B 1 27 ? -13.731 -34.979 -26.559 1.00 81.73 27 LYS B O 1
ATOM 711 N N . GLU B 1 28 ? -13.730 -36.615 -24.998 1.00 80.33 28 GLU B N 1
ATOM 712 C CA . GLU B 1 28 ? -14.395 -37.617 -25.824 1.00 79.50 28 GLU B CA 1
ATOM 713 C C . GLU B 1 28 ? -15.944 -37.597 -25.730 1.00 78.78 28 GLU B C 1
ATOM 714 O O . GLU B 1 28 ? -16.638 -37.533 -26.748 1.00 78.72 28 GLU B O 1
ATOM 720 N N . ALA B 1 29 ? -16.476 -37.638 -24.509 1.00 77.37 29 ALA B N 1
ATOM 721 C CA . ALA B 1 29 ? -17.921 -37.631 -24.298 1.00 75.13 29 ALA B CA 1
ATOM 722 C C . ALA B 1 29 ? -18.365 -36.776 -23.106 1.00 73.83 29 ALA B C 1
ATOM 723 O O . ALA B 1 29 ? -17.551 -36.276 -22.343 1.00 72.67 29 ALA B O 1
ATOM 725 N N . GLU B 1 30 ? -19.679 -36.645 -22.954 1.00 72.49 30 GLU B N 1
ATOM 726 C CA . GLU B 1 30 ? -20.296 -35.872 -21.886 1.00 70.41 30 GLU B CA 1
ATOM 727 C C . GLU B 1 30 ? -21.045 -36.831 -20.952 1.00 68.50 30 GLU B C 1
ATOM 728 O O . GLU B 1 30 ? -22.186 -37.187 -21.209 1.00 68.05 30 GLU B O 1
ATOM 734 N N . TYR B 1 31 ? -20.376 -37.240 -19.871 1.00 66.60 31 TYR B N 1
ATOM 735 C CA . TYR B 1 31 ? -20.928 -38.160 -18.879 1.00 64.56 31 TYR B CA 1
ATOM 736 C C . TYR B 1 31 ? -21.874 -37.489 -17.888 1.00 63.17 31 TYR B C 1
ATOM 737 O O . TYR B 1 31 ? -21.679 -36.343 -17.515 1.00 64.41 31 TYR B O 1
ATOM 746 N N . THR B 1 32 ? -22.912 -38.206 -17.475 1.00 61.21 32 THR B N 1
ATOM 747 C CA . THR B 1 32 ? -23.874 -37.678 -16.519 1.00 60.44 32 THR B CA 1
ATOM 748 C C . THR B 1 32 ? -24.078 -38.668 -15.391 1.00 60.09 32 THR B C 1
ATOM 749 O O . THR B 1 32 ? -24.521 -39.798 -15.611 1.00 58.46 32 THR B O 1
ATOM 753 N N . TYR B 1 33 ? -23.762 -38.223 -14.179 1.00 59.72 33 TYR B N 1
ATOM 754 C CA . TYR B 1 33 ? -23.884 -39.066 -13.005 1.00 58.95 33 TYR B CA 1
ATOM 755 C C . TYR B 1 33 ? -25.007 -38.493 -12.169 1.00 59.77 33 TYR B C 1
ATOM 756 O O . TYR B 1 33 ? -25.152 -37.272 -12.103 1.00 61.16 33 TYR B O 1
ATOM 765 N N . ASP B 1 34 ? -25.810 -39.342 -11.538 1.00 60.97 34 ASP B N 1
ATOM 766 C CA . ASP B 1 34 ? -26.862 -38.791 -10.692 1.00 63.49 34 ASP B CA 1
ATOM 767 C C . ASP B 1 34 ? -26.392 -38.790 -9.245 1.00 63.24 34 ASP B C 1
ATOM 768 O O . ASP B 1 34 ? -26.196 -39.836 -8.608 1.00 62.94 34 ASP B O 1
ATOM 773 N N . PHE B 1 35 ? -26.205 -37.580 -8.750 1.00 62.60 35 PHE B N 1
ATOM 774 C CA . PHE B 1 35 ? -25.730 -37.348 -7.406 1.00 63.19 35 PHE B CA 1
ATOM 775 C C . PHE B 1 35 ? -26.625 -38.023 -6.359 1.00 63.73 35 PHE B C 1
ATOM 776 O O . PHE B 1 35 ? -26.147 -38.469 -5.301 1.00 63.70 35 PHE B O 1
ATOM 784 N N . LYS B 1 36 ? -27.919 -38.106 -6.669 1.00 64.88 36 LYS B N 1
ATOM 785 C CA . LYS B 1 36 ? -28.905 -38.722 -5.775 1.00 65.76 36 LYS B CA 1
ATOM 786 C C . LYS B 1 36 ? -28.525 -40.175 -5.451 1.00 65.48 36 LYS B C 1
ATOM 787 O O . LYS B 1 36 ? -28.398 -40.540 -4.280 1.00 64.88 36 LYS B O 1
ATOM 793 N N . GLU B 1 37 ? -28.344 -40.999 -6.484 1.00 65.87 37 GLU B N 1
ATOM 794 C CA . GLU B 1 37 ? -27.959 -42.396 -6.282 1.00 66.14 37 GLU B CA 1
ATOM 795 C C . GLU B 1 37 ? -26.630 -42.492 -5.528 1.00 65.54 37 GLU B C 1
ATOM 796 O O . GLU B 1 37 ? -26.508 -43.246 -4.544 1.00 64.81 37 GLU B O 1
ATOM 802 N N . ILE B 1 38 ? -25.630 -41.746 -6.006 1.00 64.41 38 ILE B N 1
ATOM 803 C CA . ILE B 1 38 ? -24.318 -41.724 -5.370 1.00 63.46 38 ILE B CA 1
ATOM 804 C C . ILE B 1 38 ? -24.453 -41.366 -3.879 1.00 62.57 38 ILE B C 1
ATOM 805 O O . ILE B 1 38 ? -23.984 -42.098 -3.001 1.00 61.99 38 ILE B O 1
ATOM 810 N N . LEU B 1 39 ? -25.105 -40.245 -3.598 1.00 61.12 39 LEU B N 1
ATOM 811 C CA . LEU B 1 39 ? -25.293 -39.809 -2.225 1.00 61.34 39 LEU B CA 1
ATOM 812 C C . LEU B 1 39 ? -25.962 -40.879 -1.348 1.00 62.17 39 LEU B C 1
ATOM 813 O O . LEU B 1 39 ? -25.569 -41.097 -0.200 1.00 63.28 39 LEU B O 1
ATOM 818 N N . SER B 1 40 ? -26.958 -41.568 -1.891 1.00 63.28 40 SER B N 1
ATOM 819 C CA . SER B 1 40 ? -27.687 -42.563 -1.117 1.00 63.95 40 SER B CA 1
ATOM 820 C C . SER B 1 40 ? -26.827 -43.713 -0.619 1.00 65.07 40 SER B C 1
ATOM 821 O O . SER B 1 40 ? -27.111 -44.313 0.419 1.00 65.54 40 SER B O 1
ATOM 824 N N . GLU B 1 41 ? -25.786 -44.041 -1.369 1.00 65.82 41 GLU B N 1
ATOM 825 C CA . GLU B 1 41 ? -24.905 -45.134 -0.992 1.00 65.66 41 GLU B CA 1
ATOM 826 C C . GLU B 1 41 ? -24.313 -44.841 0.384 1.00 64.88 41 GLU B C 1
ATOM 827 O O . GLU B 1 41 ? -23.856 -45.743 1.081 1.00 65.28 41 GLU B O 1
ATOM 833 N N . PHE B 1 42 ? -24.352 -43.571 0.783 1.00 63.99 42 PHE B N 1
ATOM 834 C CA . PHE B 1 42 ? -23.785 -43.153 2.060 1.00 62.18 42 PHE B CA 1
ATOM 835 C C . PHE B 1 42 ? -24.815 -42.802 3.131 1.00 62.95 42 PHE B C 1
ATOM 836 O O . PHE B 1 42 ? -24.464 -42.655 4.307 1.00 62.92 42 PHE B O 1
ATOM 844 N N . ASN B 1 43 ? -26.079 -42.675 2.747 1.00 62.59 43 ASN B N 1
ATOM 845 C CA . ASN B 1 43 ? -27.115 -42.329 3.722 1.00 62.69 43 ASN B CA 1
ATOM 846 C C . ASN B 1 43 ? -27.094 -43.219 4.952 1.00 62.36 43 ASN B C 1
ATOM 847 O O . ASN B 1 43 ? -27.188 -44.450 4.835 1.00 64.09 43 ASN B O 1
ATOM 852 N N . GLY B 1 44 ? -26.966 -42.620 6.133 1.00 60.47 44 GLY B N 1
ATOM 853 C CA . GLY B 1 44 ? -26.935 -43.426 7.348 1.00 59.84 44 GLY B CA 1
ATOM 854 C C . GLY B 1 44 ? -25.567 -43.708 7.969 1.00 58.78 44 GLY B C 1
ATOM 855 O O . GLY B 1 44 ? -25.420 -44.547 8.856 1.00 57.98 44 GLY B O 1
ATOM 856 N N . LYS B 1 45 ? -24.546 -43.001 7.516 1.00 57.90 45 LYS B N 1
ATOM 857 C CA . LYS B 1 45 ? -23.224 -43.209 8.084 1.00 56.44 45 LYS B CA 1
ATOM 858 C C . LYS B 1 45 ? -22.393 -41.939 8.256 1.00 54.74 45 LYS B C 1
ATOM 859 O O . LYS B 1 45 ? -22.709 -40.888 7.707 1.00 52.76 45 LYS B O 1
ATOM 865 N N . ASN B 1 46 ? -21.319 -42.051 9.031 1.00 52.93 46 ASN B N 1
ATOM 866 C CA . ASN B 1 46 ? -20.379 -40.949 9.200 1.00 51.50 46 ASN B CA 1
ATOM 867 C C . ASN B 1 46 ? -19.533 -40.716 7.952 1.00 49.22 46 ASN B C 1
ATOM 868 O O . ASN B 1 46 ? -19.024 -41.661 7.350 1.00 49.62 46 ASN B O 1
ATOM 873 N N . VAL B 1 47 ? -19.389 -39.452 7.569 1.00 45.56 47 VAL B N 1
ATOM 874 C CA . VAL B 1 47 ? -18.819 -39.104 6.273 1.00 42.38 47 VAL B CA 1
ATOM 875 C C . VAL B 1 47 ? -17.948 -37.856 6.371 1.00 42.20 47 VAL B C 1
ATOM 876 O O .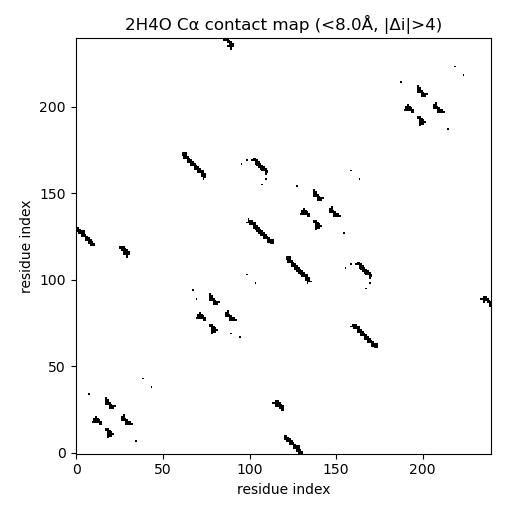 VAL B 1 47 ? -18.062 -37.080 7.320 1.00 41.44 47 VAL B O 1
ATOM 880 N N . SER B 1 48 ? -17.078 -37.669 5.384 1.00 39.98 48 SER B N 1
ATOM 881 C CA . SER B 1 48 ? -16.596 -36.340 5.028 1.00 38.14 48 SER B CA 1
ATOM 882 C C . SER B 1 48 ? -17.046 -35.947 3.625 1.00 35.72 48 SER B C 1
ATOM 883 O O . SER B 1 48 ? -16.673 -36.587 2.642 1.00 36.27 48 SER B O 1
ATOM 886 N N . ILE B 1 49 ? -17.848 -34.891 3.540 1.00 32.34 49 ILE B N 1
ATOM 887 C CA . ILE B 1 49 ? -18.218 -34.311 2.254 1.00 32.17 49 ILE B CA 1
ATOM 888 C C . ILE B 1 49 ? -17.405 -33.055 1.961 1.00 30.92 49 ILE B C 1
ATOM 889 O O . ILE B 1 49 ? -17.370 -32.125 2.767 1.00 32.51 49 ILE B O 1
ATOM 894 N N . THR B 1 50 ? -16.752 -33.035 0.804 1.00 30.38 50 THR B N 1
ATOM 895 C CA . THR B 1 50 ? -16.143 -31.815 0.288 1.00 30.53 50 THR B CA 1
ATOM 896 C C . THR B 1 50 ? -16.813 -31.369 -1.007 1.00 31.70 50 THR B C 1
ATOM 897 O O . THR B 1 50 ? -17.053 -32.177 -1.904 1.00 32.40 50 THR B O 1
ATOM 901 N N . VAL B 1 51 ? -17.113 -30.077 -1.098 1.00 31.35 51 VAL B N 1
ATOM 902 C CA . VAL B 1 51 ? -17.707 -29.512 -2.302 1.00 31.03 51 VAL B CA 1
ATOM 903 C C . VAL B 1 51 ? -16.828 -28.290 -2.676 1.00 34.28 51 VAL B C 1
ATOM 904 O O . VAL B 1 51 ? -16.813 -27.257 -1.994 1.00 35.05 51 VAL B O 1
ATOM 908 N N . LYS B 1 52 ? -16.065 -28.432 -3.749 1.00 37.46 52 LYS B N 1
ATOM 909 C CA . LYS B 1 52 ? -15.158 -27.386 -4.186 1.00 40.38 52 LYS B CA 1
ATOM 910 C C . LYS B 1 52 ? -15.633 -26.773 -5.512 1.00 43.69 52 LYS B C 1
ATOM 911 O O . LYS B 1 52 ? -16.143 -27.476 -6.392 1.00 43.92 52 LYS B O 1
ATOM 917 N N . GLU B 1 53 ? -15.468 -25.468 -5.647 1.00 46.18 53 GLU B N 1
ATOM 918 C CA . GLU B 1 53 ? -15.839 -24.784 -6.857 1.00 49.29 53 GLU B CA 1
ATOM 919 C C . GLU B 1 53 ? -14.736 -23.779 -7.144 1.00 51.32 53 GLU B C 1
ATOM 920 O O . GLU B 1 53 ? -14.566 -22.838 -6.385 1.00 53.52 53 GLU B O 1
ATOM 926 N N . GLU B 1 54 ? -13.982 -23.943 -8.220 1.00 52.44 54 GLU B N 1
ATOM 927 C CA . GLU B 1 54 ? -12.940 -22.974 -8.484 1.00 55.07 54 GLU B CA 1
ATOM 928 C C . GLU B 1 54 ? -13.133 -22.172 -9.762 1.00 56.23 54 GLU B C 1
ATOM 929 O O . GLU B 1 54 ? -13.433 -22.715 -10.803 1.00 58.92 54 GLU B O 1
ATOM 935 N N . ASN B 1 55 ? -12.968 -20.861 -9.677 1.00 57.39 55 ASN B N 1
ATOM 936 C CA . ASN B 1 55 ? -13.152 -20.010 -10.828 1.00 58.95 55 ASN B CA 1
ATOM 937 C C . ASN B 1 55 ? -11.872 -19.288 -11.200 1.00 59.75 55 ASN B C 1
ATOM 938 O O . ASN B 1 55 ? -10.823 -19.560 -10.656 1.00 59.79 55 ASN B O 1
ATOM 943 N N . GLU B 1 56 ? -11.969 -18.369 -12.149 1.00 60.76 56 GLU B N 1
ATOM 944 C CA . GLU B 1 56 ? -10.820 -17.621 -12.623 1.00 61.34 56 GLU B CA 1
ATOM 945 C C . GLU B 1 56 ? -10.746 -16.315 -11.872 1.00 61.19 56 GLU B C 1
ATOM 946 O O . GLU B 1 56 ? -11.728 -15.894 -11.262 1.00 60.06 56 GLU B O 1
ATOM 952 N N . LEU B 1 57 ? -9.582 -15.674 -11.917 1.00 60.83 57 LEU B N 1
ATOM 953 C CA . LEU B 1 57 ? -9.397 -14.400 -11.223 1.00 60.99 57 LEU B CA 1
ATOM 954 C C . LEU B 1 57 ? -9.686 -13.247 -12.130 1.00 60.59 57 LEU B C 1
ATOM 955 O O . LEU B 1 57 ? -9.189 -13.182 -13.266 1.00 60.16 57 LEU B O 1
ATOM 960 N N . PRO B 1 58 ? -10.479 -12.296 -11.632 1.00 60.87 58 PRO B N 1
ATOM 961 C CA . PRO B 1 58 ? -10.815 -11.119 -12.436 1.00 61.43 58 PRO B CA 1
ATOM 962 C C . PRO B 1 58 ? -9.535 -10.396 -12.808 1.00 61.69 58 PRO B C 1
ATOM 963 O O . PRO B 1 58 ? -8.778 -9.995 -11.942 1.00 61.17 58 PRO B O 1
ATOM 967 N N . VAL B 1 59 ? -9.285 -10.257 -14.106 1.00 63.27 59 VAL B N 1
ATOM 968 C CA . VAL B 1 59 ? -8.090 -9.567 -14.597 1.00 63.31 59 VAL B CA 1
ATOM 969 C C . VAL B 1 59 ? -8.314 -8.077 -14.637 1.00 62.57 59 VAL B C 1
ATOM 970 O O . VAL B 1 59 ? -9.370 -7.576 -14.274 1.00 61.99 59 VAL B O 1
ATOM 974 N N . LYS B 1 60 ? -7.301 -7.362 -15.076 1.00 62.31 60 LYS B N 1
ATOM 975 C CA . LYS B 1 60 ? -7.411 -5.922 -15.179 1.00 62.36 60 LYS B CA 1
ATOM 976 C C . LYS B 1 60 ? -6.552 -5.482 -16.348 1.00 61.61 60 LYS B C 1
ATOM 977 O O . LYS B 1 60 ? -6.562 -4.318 -16.732 1.00 61.87 60 LYS B O 1
ATOM 983 N N . GLY B 1 61 ? -5.768 -6.417 -16.871 1.00 58.81 61 GLY B N 1
ATOM 984 C CA . GLY B 1 61 ? -4.904 -6.123 -17.990 1.00 56.28 61 GLY B CA 1
ATOM 985 C C . GLY B 1 61 ? -4.572 -7.399 -18.722 1.00 55.86 61 GLY B C 1
ATOM 986 O O . GLY B 1 61 ? -4.228 -8.430 -18.120 1.00 55.49 61 GLY B O 1
ATOM 987 N N . VAL B 1 62 ? -4.708 -7.348 -20.039 1.00 54.37 62 VAL B N 1
ATOM 988 C CA . VAL B 1 62 ? -4.385 -8.497 -20.864 1.00 51.66 62 VAL B CA 1
ATOM 989 C C . VAL B 1 62 ? -3.488 -7.956 -21.964 1.00 51.60 62 VAL B C 1
ATOM 990 O O . VAL B 1 62 ? -3.530 -6.778 -22.251 1.00 50.06 62 VAL B O 1
ATOM 994 N N . GLU B 1 63 ? -2.630 -8.786 -22.534 1.00 52.87 63 GLU B N 1
ATOM 995 C CA . GLU B 1 63 ? -1.738 -8.313 -23.583 1.00 55.09 63 GLU B CA 1
ATOM 996 C C . GLU B 1 63 ? -1.283 -9.427 -24.472 1.00 56.93 63 GLU B C 1
ATOM 997 O O . GLU B 1 63 ? -0.142 -9.836 -24.366 1.00 57.35 63 GLU B O 1
ATOM 1003 N N . ALA C 1 2 ? -2.790 -20.129 -14.072 1.00 57.47 2 ALA C N 1
ATOM 1004 C CA . ALA C 1 2 ? -2.955 -20.959 -12.827 1.00 57.60 2 ALA C CA 1
ATOM 1005 C C . ALA C 1 2 ? -3.610 -20.183 -11.687 1.00 56.98 2 ALA C C 1
ATOM 1006 O O . ALA C 1 2 ? -4.048 -20.754 -10.691 1.00 57.49 2 ALA C O 1
ATOM 1008 N N . SER C 1 3 ? -3.659 -18.873 -11.823 1.00 55.04 3 SER C N 1
ATOM 1009 C CA . SER C 1 3 ? -4.277 -18.058 -10.812 1.00 52.94 3 SER C CA 1
ATOM 1010 C C . SER C 1 3 ? -5.753 -18.391 -10.764 1.00 51.29 3 SER C C 1
ATOM 1011 O O . SER C 1 3 ? -6.383 -18.580 -11.777 1.00 51.50 3 SER C O 1
ATOM 1014 N N . LYS C 1 4 ? -6.315 -18.472 -9.579 1.00 50.06 4 LYS C N 1
ATOM 1015 C CA . LYS C 1 4 ? -7.724 -18.790 -9.491 1.00 49.88 4 LYS C CA 1
ATOM 1016 C C . LYS C 1 4 ? -8.285 -18.489 -8.130 1.00 49.32 4 LYS C C 1
ATOM 1017 O O . LYS C 1 4 ? -7.550 -18.282 -7.182 1.00 48.56 4 LYS C O 1
ATOM 1023 N N . LYS C 1 5 ? -9.605 -18.476 -8.059 1.00 48.81 5 LYS C N 1
ATOM 1024 C CA . LYS C 1 5 ? -10.339 -18.217 -6.849 1.00 48.26 5 LYS C CA 1
ATOM 1025 C C . LYS C 1 5 ? -10.982 -19.552 -6.526 1.00 47.85 5 LYS C C 1
ATOM 1026 O O . LYS C 1 5 ? -11.678 -20.133 -7.330 1.00 48.29 5 LYS C O 1
ATOM 1032 N N . VAL C 1 6 ? -10.724 -20.070 -5.346 1.00 48.40 6 VAL C N 1
ATOM 1033 C CA . VAL C 1 6 ? -11.302 -21.327 -4.960 1.00 47.98 6 VAL C CA 1
ATOM 1034 C C . VAL C 1 6 ? -12.270 -21.083 -3.793 1.00 49.27 6 VAL C C 1
ATOM 1035 O O . VAL C 1 6 ? -12.014 -20.250 -2.928 1.00 50.04 6 VAL C O 1
ATOM 1039 N N . HIS C 1 7 ? -13.401 -21.775 -3.797 1.00 50.26 7 HIS C N 1
ATOM 1040 C CA . HIS C 1 7 ? -14.379 -21.661 -2.724 1.00 50.67 7 HIS C CA 1
ATOM 1041 C C . HIS C 1 7 ? -14.744 -23.081 -2.389 1.00 49.78 7 HIS C C 1
ATOM 1042 O O . HIS C 1 7 ? -15.251 -23.790 -3.228 1.00 52.22 7 HIS C O 1
ATOM 1049 N N . GLN C 1 8 ? -14.515 -23.501 -1.158 1.00 48.47 8 GLN C N 1
ATOM 1050 C CA . GLN C 1 8 ? -14.771 -24.871 -0.796 1.00 47.47 8 GLN C CA 1
ATOM 1051 C C . GLN C 1 8 ? -15.498 -25.059 0.537 1.00 47.28 8 GLN C C 1
ATOM 1052 O O . GLN C 1 8 ? -15.308 -24.280 1.440 1.00 47.45 8 GLN C O 1
ATOM 1058 N N . ILE C 1 9 ? -16.341 -26.088 0.641 1.00 46.23 9 ILE C N 1
ATOM 1059 C CA . ILE C 1 9 ? -17.053 -26.422 1.879 1.00 45.19 9 ILE C CA 1
ATOM 1060 C C . ILE C 1 9 ? -16.688 -27.869 2.304 1.00 45.30 9 ILE C C 1
ATOM 1061 O O . ILE C 1 9 ? -16.720 -28.796 1.485 1.00 46.94 9 ILE C O 1
ATOM 1066 N N . ASN C 1 10 ? -16.314 -28.062 3.566 1.00 44.96 10 ASN C N 1
ATOM 1067 C CA . ASN C 1 10 ? -15.963 -29.389 4.094 1.00 44.70 10 ASN C CA 1
ATOM 1068 C C . ASN C 1 10 ? -17.037 -29.643 5.150 1.00 45.43 10 ASN C C 1
ATOM 1069 O O . ASN C 1 10 ? -17.338 -28.745 5.947 1.00 45.65 10 ASN C O 1
ATOM 1074 N N . VAL C 1 11 ? -17.636 -30.835 5.158 1.00 45.01 11 VAL C N 1
ATOM 1075 C CA . VAL C 1 11 ? -18.681 -31.142 6.122 1.00 44.30 11 VAL C CA 1
ATOM 1076 C C . VAL C 1 11 ? -18.475 -32.560 6.564 1.00 45.80 11 VAL C C 1
ATOM 1077 O O . VAL C 1 11 ? -18.487 -33.480 5.756 1.00 47.29 11 VAL C O 1
ATOM 1081 N N . LYS C 1 12 ? -18.279 -32.737 7.858 1.00 47.19 12 LYS C N 1
ATOM 1082 C CA . LYS C 1 12 ? -18.042 -34.048 8.414 1.00 50.07 12 LYS C CA 1
ATOM 1083 C C . LYS C 1 12 ? -19.076 -34.319 9.507 1.00 52.21 12 LYS C C 1
ATOM 1084 O O . LYS C 1 12 ? -19.278 -33.499 10.401 1.00 53.10 12 LYS C O 1
ATOM 1090 N N . GLY C 1 13 ? -19.740 -35.465 9.419 1.00 53.87 13 GLY C N 1
ATOM 1091 C CA . GLY C 1 13 ? -20.729 -35.829 10.414 1.00 55.26 13 GLY C CA 1
ATOM 1092 C C . GLY C 1 13 ? -21.581 -37.031 10.004 1.00 57.48 13 GLY C C 1
ATOM 1093 O O . GLY C 1 13 ? -21.318 -37.693 8.988 1.00 57.86 13 GLY C O 1
ATOM 1094 N N . PHE C 1 14 ? -22.612 -37.324 10.794 1.00 57.87 14 PHE C N 1
ATOM 1095 C CA . PHE C 1 14 ? -23.492 -38.437 10.494 1.00 58.21 14 PHE C CA 1
ATOM 1096 C C . PHE C 1 14 ? -24.479 -37.926 9.443 1.00 59.16 14 PHE C C 1
ATOM 1097 O O . PHE C 1 14 ? -25.184 -36.927 9.667 1.00 59.07 14 PHE C O 1
ATOM 1105 N N . PHE C 1 15 ? -24.517 -38.614 8.296 1.00 60.02 15 PHE C N 1
ATOM 1106 C CA . PHE C 1 15 ? -25.360 -38.219 7.156 1.00 59.66 15 PHE C CA 1
ATOM 1107 C C . PHE C 1 15 ? -26.728 -38.848 7.088 1.00 61.60 15 PHE C C 1
ATOM 1108 O O . PHE C 1 15 ? -26.870 -40.066 7.151 1.00 61.62 15 PHE C O 1
ATOM 1116 N N . ASP C 1 16 ? -27.737 -37.999 6.943 1.00 65.36 16 ASP C N 1
ATOM 1117 C CA . ASP C 1 16 ? -29.134 -38.430 6.853 1.00 68.82 16 ASP C CA 1
ATOM 1118 C C . ASP C 1 16 ? -29.697 -37.712 5.648 1.00 70.63 16 ASP C C 1
ATOM 1119 O O . ASP C 1 16 ? -30.064 -36.533 5.720 1.00 70.85 16 ASP C O 1
ATOM 1132 N N . ASP C 1 18 ? -32.456 -38.245 4.178 1.00 77.59 18 ASP C N 1
ATOM 1133 C CA . ASP C 1 18 ? -33.916 -38.164 4.200 1.00 77.60 18 ASP C CA 1
ATOM 1134 C C . ASP C 1 18 ? -34.333 -36.747 4.548 1.00 76.93 18 ASP C C 1
ATOM 1135 O O . ASP C 1 18 ? -35.169 -36.140 3.868 1.00 77.06 18 ASP C O 1
ATOM 1140 N N . VAL C 1 19 ? -33.738 -36.219 5.611 1.00 76.29 19 VAL C N 1
ATOM 1141 C CA . VAL C 1 19 ? -34.014 -34.852 6.048 1.00 75.34 19 VAL C CA 1
ATOM 1142 C C . VAL C 1 19 ? -32.915 -33.983 5.452 1.00 75.15 19 VAL C C 1
ATOM 1143 O O . VAL C 1 19 ? -32.884 -32.787 5.693 1.00 74.80 19 VAL C O 1
ATOM 1155 N N . GLU C 1 21 ? -29.515 -33.726 6.109 1.00 70.03 21 GLU C N 1
ATOM 1156 C CA . GLU C 1 21 ? -28.703 -33.029 7.100 1.00 67.58 21 GLU C CA 1
ATOM 1157 C C . GLU C 1 21 ? -27.492 -33.848 7.542 1.00 66.37 21 GLU C C 1
ATOM 1158 O O . GLU C 1 21 ? -27.534 -35.080 7.611 1.00 65.11 21 GLU C O 1
ATOM 1164 N N . VAL C 1 22 ? -26.399 -33.149 7.814 1.00 64.98 22 VAL C N 1
ATOM 1165 C CA . VAL C 1 22 ? -25.187 -33.784 8.300 1.00 64.88 22 VAL C CA 1
ATOM 1166 C C . VAL C 1 22 ? -24.975 -33.260 9.714 1.00 65.50 22 VAL C C 1
ATOM 1167 O O . VAL C 1 22 ? -25.046 -32.039 9.963 1.00 66.07 22 VAL C O 1
ATOM 1171 N N . THR C 1 23 ? -24.709 -34.170 10.645 1.00 65.68 23 THR C N 1
ATOM 1172 C CA . THR C 1 23 ? -24.515 -33.758 12.026 1.00 67.27 23 THR C CA 1
ATOM 1173 C C . THR C 1 23 ? -23.300 -34.408 12.697 1.00 68.36 23 THR C C 1
ATOM 1174 O O . THR C 1 23 ? -23.232 -35.632 12.811 1.00 68.11 23 THR C O 1
ATOM 1178 N N . GLU C 1 24 ? -22.340 -33.589 13.133 1.00 70.00 24 GLU C N 1
ATOM 1179 C CA . GLU C 1 24 ? -21.131 -34.110 13.797 1.00 72.45 24 GLU C CA 1
ATOM 1180 C C . GLU C 1 24 ? -21.150 -33.947 15.309 1.00 74.07 24 GLU C C 1
ATOM 1181 O O . GLU C 1 24 ? -21.591 -32.917 15.839 1.00 74.87 24 GLU C O 1
ATOM 1187 N N . GLN C 1 25 ? -20.640 -34.972 15.989 1.00 76.05 25 GLN C N 1
ATOM 1188 C CA . GLN C 1 25 ? -20.584 -35.013 17.446 1.00 78.52 25 GLN C CA 1
ATOM 1189 C C . GLN C 1 25 ? -19.197 -34.579 17.913 1.00 79.14 25 GLN C C 1
ATOM 1190 O O . GLN C 1 25 ? -18.270 -35.374 17.961 1.00 79.27 25 GLN C O 1
ATOM 1196 N N . THR C 1 26 ? -19.060 -33.303 18.247 1.00 80.49 26 THR C N 1
ATOM 1197 C CA . THR C 1 26 ? -17.787 -32.761 18.713 1.00 82.09 26 THR C CA 1
ATOM 1198 C C . THR C 1 26 ? -17.454 -33.238 20.136 1.00 83.39 26 THR C C 1
ATOM 1199 O O . THR C 1 26 ? -18.028 -34.227 20.614 1.00 83.49 26 THR C O 1
ATOM 1203 N N . LYS C 1 27 ? -16.519 -32.539 20.791 1.00 84.27 27 LYS C N 1
ATOM 1204 C CA . LYS C 1 27 ? -16.079 -32.855 22.158 1.00 84.75 27 LYS C CA 1
ATOM 1205 C C . LYS C 1 27 ? -16.859 -32.001 23.165 1.00 84.33 27 LYS C C 1
ATOM 1206 O O . LYS C 1 27 ? -16.926 -32.303 24.361 1.00 83.58 27 LYS C O 1
ATOM 1212 N N . GLU C 1 28 ? -17.447 -30.928 22.651 1.00 84.49 28 GLU C N 1
ATOM 1213 C CA . GLU C 1 28 ? -18.260 -30.018 23.451 1.00 84.48 28 GLU C CA 1
ATOM 1214 C C . GLU C 1 28 ? -19.744 -30.278 23.181 1.00 83.44 28 GLU C C 1
ATOM 1215 O O . GLU C 1 28 ? -20.470 -30.720 24.080 1.00 83.34 28 GLU C O 1
ATOM 1221 N N . ALA C 1 29 ? -20.164 -30.030 21.933 1.00 81.71 29 ALA C N 1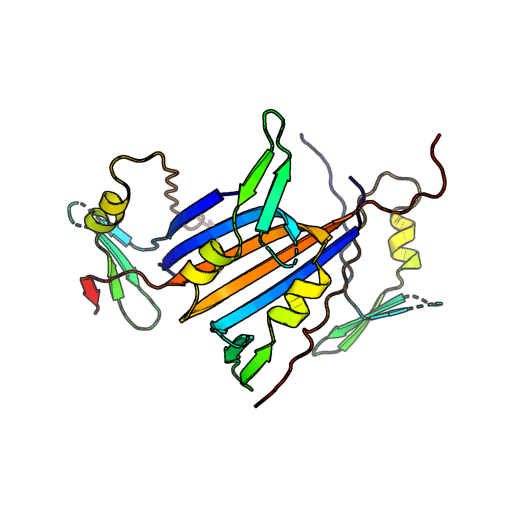
ATOM 1222 C CA . ALA C 1 29 ? -21.557 -30.178 21.490 1.00 79.42 29 ALA C CA 1
ATOM 1223 C C . ALA C 1 29 ? -21.855 -31.258 20.440 1.00 77.72 29 ALA C C 1
ATOM 1224 O O . ALA C 1 29 ? -21.200 -32.296 20.357 1.00 77.46 29 ALA C O 1
ATOM 1226 N N . GLU C 1 30 ? -22.893 -30.978 19.661 1.00 74.86 30 GLU C N 1
ATOM 1227 C CA . GLU C 1 30 ? -23.350 -31.826 18.582 1.00 72.43 30 GLU C CA 1
ATOM 1228 C C . GLU C 1 30 ? -23.967 -30.865 17.569 1.00 70.82 30 GLU C C 1
ATOM 1229 O O . GLU C 1 30 ? -25.135 -30.463 17.692 1.00 70.61 30 GLU C O 1
ATOM 1235 N N . TYR C 1 31 ? -23.163 -30.492 16.576 1.00 68.71 31 TYR C N 1
ATOM 1236 C CA . TYR C 1 31 ? -23.587 -29.564 15.542 1.00 67.09 31 TYR C CA 1
ATOM 1237 C C . TYR C 1 31 ? -24.343 -30.219 14.402 1.00 64.79 31 TYR C C 1
ATOM 1238 O O . TYR C 1 31 ? -24.072 -31.363 14.048 1.00 63.93 31 TYR C O 1
ATOM 1247 N N . THR C 1 32 ? -25.282 -29.478 13.821 1.00 62.68 32 THR C N 1
ATOM 1248 C CA . THR C 1 32 ? -26.069 -29.991 12.704 1.00 61.68 32 THR C CA 1
ATOM 1249 C C . THR C 1 32 ? -26.111 -29.007 11.552 1.00 61.44 32 THR C C 1
ATOM 1250 O O . THR C 1 32 ? -26.567 -27.860 11.695 1.00 61.71 32 THR C O 1
ATOM 1254 N N . TYR C 1 33 ? -25.642 -29.461 10.397 1.00 60.46 33 TYR C N 1
ATOM 1255 C CA . TYR C 1 33 ? -25.617 -28.611 9.214 1.00 60.35 33 TYR C CA 1
ATOM 1256 C C . TYR C 1 33 ? -26.577 -29.201 8.218 1.00 61.01 33 TYR C C 1
ATOM 1257 O O . TYR C 1 33 ? -26.639 -30.415 8.094 1.00 61.20 33 TYR C O 1
ATOM 1266 N N . ASP C 1 34 ? -27.341 -28.364 7.519 1.00 62.25 34 ASP C N 1
ATOM 1267 C CA . ASP C 1 34 ? -28.279 -28.890 6.522 1.00 63.31 34 ASP C CA 1
ATOM 1268 C C . ASP C 1 34 ? -27.628 -28.865 5.154 1.00 63.46 34 ASP C C 1
ATOM 1269 O O . ASP C 1 34 ? -27.434 -27.804 4.550 1.00 63.39 34 ASP C O 1
ATOM 1274 N N . PHE C 1 35 ? -27.293 -30.064 4.696 1.00 63.55 35 PHE C N 1
ATOM 1275 C CA . PHE C 1 35 ? -26.621 -30.303 3.435 1.00 63.82 35 PHE C CA 1
ATOM 1276 C C . PHE C 1 35 ? -27.339 -29.675 2.256 1.00 64.42 35 PHE C C 1
ATOM 1277 O O . PHE C 1 35 ? -26.713 -29.329 1.245 1.00 64.26 35 PHE C O 1
ATOM 1285 N N . LYS C 1 36 ? -28.653 -29.520 2.403 1.00 64.88 36 LYS C N 1
ATOM 1286 C CA . LYS C 1 36 ? -29.501 -28.938 1.370 1.00 65.24 36 LYS C CA 1
ATOM 1287 C C . LYS C 1 36 ? -29.068 -27.493 1.104 1.00 65.07 36 LYS C C 1
ATOM 1288 O O . LYS C 1 36 ? -28.731 -27.118 -0.030 1.00 64.12 36 LYS C O 1
ATOM 1294 N N . GLU C 1 37 ? -29.071 -26.681 2.158 1.00 65.62 37 GLU C N 1
ATOM 1295 C CA . GLU C 1 37 ? -28.658 -25.287 2.032 1.00 65.89 37 GLU C CA 1
ATOM 1296 C C . GLU C 1 37 ? -27.235 -25.197 1.493 1.00 65.07 37 GLU C C 1
ATOM 1297 O O . GLU C 1 37 ? -26.957 -24.446 0.552 1.00 64.56 37 GLU C O 1
ATOM 1303 N N . ILE C 1 38 ? -26.330 -25.957 2.098 1.00 63.75 38 ILE C N 1
ATOM 1304 C CA . ILE C 1 38 ? -24.952 -25.962 1.649 1.00 62.82 38 ILE C CA 1
ATOM 1305 C C . ILE C 1 38 ? -24.878 -26.284 0.149 1.00 63.05 38 ILE C C 1
ATOM 1306 O O . ILE C 1 38 ? -24.359 -25.500 -0.658 1.00 63.79 38 ILE C O 1
ATOM 1311 N N . LEU C 1 39 ? -25.420 -27.434 -0.223 1.00 62.29 39 LEU C N 1
ATOM 1312 C CA . LEU C 1 39 ? -25.414 -27.865 -1.614 1.00 61.33 39 LEU C CA 1
ATOM 1313 C C . LEU C 1 39 ? -25.946 -26.797 -2.561 1.00 62.30 39 LEU C C 1
ATOM 1314 O O . LEU C 1 39 ? -25.389 -26.565 -3.626 1.00 62.55 39 LEU C O 1
ATOM 1319 N N . SER C 1 40 ? -27.019 -26.127 -2.163 1.00 63.10 40 SER C N 1
ATOM 1320 C CA . SER C 1 40 ? -27.639 -25.117 -3.022 1.00 64.53 40 SER C CA 1
ATOM 1321 C C . SER C 1 40 ? -26.739 -23.950 -3.399 1.00 64.91 40 SER C C 1
ATOM 1322 O O . SER C 1 40 ? -26.924 -23.328 -4.444 1.00 64.85 40 SER C O 1
ATOM 1325 N N . GLU C 1 41 ? -25.785 -23.636 -2.528 1.00 65.19 41 GLU C N 1
ATOM 1326 C CA . GLU C 1 41 ? -24.858 -22.536 -2.776 1.00 65.09 41 GLU C CA 1
ATOM 1327 C C . GLU C 1 41 ? -24.047 -22.866 -4.030 1.00 63.77 41 GLU C C 1
ATOM 1328 O O . GLU C 1 41 ? -23.461 -21.996 -4.652 1.00 62.60 41 GLU C O 1
ATOM 1334 N N . PHE C 1 42 ? -24.048 -24.140 -4.410 1.00 63.38 42 PHE C N 1
ATOM 1335 C CA . PHE C 1 42 ? -23.312 -24.589 -5.581 1.00 62.64 42 PHE C CA 1
ATOM 1336 C C . PHE C 1 42 ? -24.160 -24.953 -6.800 1.00 63.14 42 PHE C C 1
ATOM 1337 O O . PHE C 1 42 ? -23.621 -25.204 -7.888 1.00 63.48 42 PHE C O 1
ATOM 1345 N N . ASN C 1 43 ? -25.480 -24.972 -6.637 1.00 63.15 43 ASN C N 1
ATOM 1346 C CA . ASN C 1 43 ? -26.344 -25.329 -7.750 1.00 62.41 43 ASN C CA 1
ATOM 1347 C C . ASN C 1 43 ? -26.143 -24.416 -8.934 1.00 60.46 43 ASN C C 1
ATOM 1348 O O . ASN C 1 43 ? -26.300 -23.211 -8.808 1.00 60.69 43 ASN C O 1
ATOM 1353 N N . GLY C 1 44 ? -25.779 -24.987 -10.074 1.00 58.50 44 GLY C N 1
ATOM 1354 C CA . GLY C 1 44 ? -25.596 -24.177 -11.266 1.00 57.43 44 GLY C CA 1
ATOM 1355 C C . GLY C 1 44 ? -24.177 -23.910 -11.716 1.00 55.95 44 GLY C C 1
ATOM 1356 O O . GLY C 1 44 ? -23.931 -23.047 -12.548 1.00 55.18 44 GLY C O 1
ATOM 1357 N N . LYS C 1 45 ? -23.236 -24.671 -11.186 1.00 55.92 45 LYS C N 1
ATOM 1358 C CA . LYS C 1 45 ? -21.838 -24.452 -11.538 1.00 55.84 45 LYS C CA 1
ATOM 1359 C C . LYS C 1 45 ? -20.981 -25.703 -11.533 1.00 53.66 45 LYS C C 1
ATOM 1360 O O . LYS C 1 45 ? -21.333 -26.704 -10.904 1.00 53.10 45 LYS C O 1
ATOM 1366 N N . ASN C 1 46 ? -19.854 -25.647 -12.235 1.00 51.20 46 ASN C N 1
ATOM 1367 C CA . ASN C 1 46 ? -18.895 -26.746 -12.233 1.00 49.49 46 ASN C CA 1
ATOM 1368 C C . ASN C 1 46 ? -18.209 -26.909 -10.881 1.00 46.76 46 ASN C C 1
ATOM 1369 O O . ASN C 1 46 ? -17.639 -25.959 -10.344 1.00 46.99 46 ASN C O 1
ATOM 1374 N N . VAL C 1 47 ? -18.267 -28.120 -10.336 1.00 41.53 47 VAL C N 1
ATOM 1375 C CA . VAL C 1 47 ? -17.789 -28.375 -8.982 1.00 40.15 47 VAL C CA 1
ATOM 1376 C C . VAL C 1 47 ? -17.035 -29.698 -8.904 1.00 39.50 47 VAL C C 1
ATOM 1377 O O . VAL C 1 47 ? -17.124 -30.529 -9.808 1.00 40.39 47 VAL C O 1
ATOM 1381 N N . SER C 1 48 ? -16.293 -29.886 -7.818 1.00 37.09 48 SER C N 1
ATOM 1382 C CA . SER C 1 48 ? -15.622 -31.155 -7.559 1.00 36.13 48 SER C CA 1
ATOM 1383 C C . SER C 1 48 ? -16.013 -31.717 -6.196 1.00 35.48 48 SER C C 1
ATOM 1384 O O . SER C 1 48 ? -15.570 -31.222 -5.159 1.00 36.76 48 SER C O 1
ATOM 1387 N N . ILE C 1 49 ? -16.844 -32.754 -6.205 1.00 32.78 49 ILE C N 1
ATOM 1388 C CA . ILE C 1 49 ? -17.521 -33.196 -5.006 1.00 32.25 49 ILE C CA 1
ATOM 1389 C C . ILE C 1 49 ? -16.856 -34.430 -4.550 1.00 32.02 49 ILE C C 1
ATOM 1390 O O . ILE C 1 49 ? -16.496 -35.240 -5.366 1.00 34.98 49 ILE C O 1
ATOM 1395 N N . THR C 1 50 ? -16.686 -34.579 -3.242 1.00 32.16 50 THR C N 1
ATOM 1396 C CA . THR C 1 50 ? -16.019 -35.755 -2.702 1.00 30.94 50 THR C CA 1
ATOM 1397 C C . THR C 1 50 ? -16.801 -36.243 -1.522 1.00 30.58 50 THR C C 1
ATOM 1398 O O . THR C 1 50 ? -17.179 -35.434 -0.673 1.00 32.22 50 THR C O 1
ATOM 1402 N N . VAL C 1 51 ? -17.080 -37.540 -1.481 1.00 29.80 51 VAL C N 1
ATOM 1403 C CA . VAL C 1 51 ? -17.818 -38.098 -0.358 1.00 31.53 51 VAL C CA 1
ATOM 1404 C C . VAL C 1 51 ? -17.042 -39.308 0.102 1.00 35.47 51 VAL C C 1
ATOM 1405 O O . VAL C 1 51 ? -16.957 -40.299 -0.586 1.00 35.10 51 VAL C O 1
ATOM 1409 N N . LYS C 1 52 ? -16.447 -39.185 1.281 1.00 40.05 52 LYS C N 1
ATOM 1410 C CA . LYS C 1 52 ? -15.615 -40.221 1.878 1.00 43.74 52 LYS C CA 1
ATOM 1411 C C . LYS C 1 52 ? -16.295 -40.833 3.107 1.00 46.08 52 LYS C C 1
ATOM 1412 O O . LYS C 1 52 ? -17.008 -40.162 3.856 1.00 45.64 52 LYS C O 1
ATOM 1418 N N . GLU C 1 53 ? -16.076 -42.118 3.302 1.00 48.85 53 GLU C N 1
ATOM 1419 C CA . GLU C 1 53 ? -16.649 -42.800 4.433 1.00 52.16 53 GLU C CA 1
ATOM 1420 C C . GLU C 1 53 ? -15.597 -43.795 4.806 1.00 54.18 53 GLU C C 1
ATOM 1421 O O . GLU C 1 53 ? -15.280 -44.666 3.996 1.00 55.78 53 GLU C O 1
ATOM 1427 N N . GLU C 1 54 ? -15.033 -43.664 6.007 1.00 55.28 54 GLU C N 1
ATOM 1428 C CA . GLU C 1 54 ? -14.011 -44.594 6.438 1.00 56.92 54 GLU C CA 1
ATOM 1429 C C . GLU C 1 54 ? -14.397 -45.391 7.682 1.00 58.60 54 GLU C C 1
ATOM 1430 O O . GLU C 1 54 ? -14.880 -44.840 8.660 1.00 59.59 54 GLU C O 1
ATOM 1436 N N . ASN C 1 55 ? -14.206 -46.705 7.632 1.00 60.08 55 ASN C N 1
ATOM 1437 C CA . ASN C 1 55 ? -14.564 -47.553 8.759 1.00 61.71 55 ASN C CA 1
ATOM 1438 C C . ASN C 1 55 ? -13.347 -48.273 9.284 1.00 62.24 55 ASN C C 1
ATOM 1439 O O . ASN C 1 55 ? -12.244 -48.047 8.812 1.00 61.76 55 ASN C O 1
ATOM 1444 N N . GLU C 1 56 ? -13.569 -49.143 10.265 1.00 63.44 56 GLU C N 1
ATOM 1445 C CA . GLU C 1 56 ? -12.509 -49.922 10.900 1.00 63.96 56 GLU C CA 1
ATOM 1446 C C . GLU C 1 56 ? -12.292 -51.237 10.175 1.00 64.30 56 GLU C C 1
ATOM 1447 O O . GLU C 1 56 ? -13.178 -51.708 9.459 1.00 64.25 56 GLU C O 1
ATOM 1453 N N . LEU C 1 57 ? -11.119 -51.839 10.360 1.00 64.76 57 LEU C N 1
ATOM 1454 C CA . LEU C 1 57 ? -10.833 -53.128 9.721 1.00 65.03 57 LEU C CA 1
ATOM 1455 C C . LEU C 1 57 ? -11.260 -54.308 10.582 1.00 65.61 57 LEU C C 1
ATOM 1456 O O . LEU C 1 57 ? -10.892 -54.400 11.756 1.00 65.47 57 LEU C O 1
ATOM 1461 N N . PRO C 1 58 ? -12.021 -55.242 9.991 1.00 66.27 58 PRO C N 1
ATOM 1462 C CA . PRO C 1 58 ? -12.476 -56.418 10.729 1.00 65.73 58 PRO C CA 1
ATOM 1463 C C . PRO C 1 58 ? -11.242 -57.128 11.257 1.00 66.24 58 PRO C C 1
ATOM 1464 O O . PRO C 1 58 ? -10.329 -57.473 10.495 1.00 66.46 58 PRO C O 1
ATOM 1468 N N . VAL C 1 59 ? -11.214 -57.319 12.571 1.00 67.12 59 VAL C N 1
ATOM 1469 C CA . VAL C 1 59 ? -10.101 -57.976 13.237 1.00 66.47 59 VAL C CA 1
ATOM 1470 C C . VAL C 1 59 ? -10.322 -59.473 13.261 1.00 66.56 59 VAL C C 1
ATOM 1471 O O . VAL C 1 59 ? -11.318 -59.987 12.762 1.00 66.21 59 VAL C O 1
ATOM 1475 N N . LYS C 1 60 ? -9.371 -60.183 13.830 1.00 67.26 60 LYS C N 1
ATOM 1476 C CA . LYS C 1 60 ? -9.530 -61.607 13.944 1.00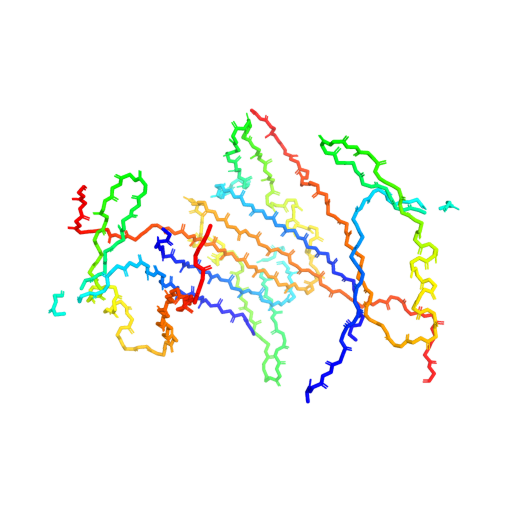 68.41 60 LYS C CA 1
ATOM 1477 C C . LYS C 1 60 ? -9.012 -62.001 15.324 1.00 69.53 60 LYS C C 1
ATOM 1478 O O . LYS C 1 60 ? -8.987 -63.181 15.671 1.00 69.97 60 LYS C O 1
ATOM 1484 N N . GLY C 1 61 ? -8.625 -61.003 16.121 1.00 70.17 61 GLY C N 1
ATOM 1485 C CA . GLY C 1 61 ? -8.120 -61.300 17.447 1.00 70.70 61 GLY C CA 1
ATOM 1486 C C . GLY C 1 61 ? -7.340 -60.233 18.196 1.00 71.72 61 GLY C C 1
ATOM 1487 O O . GLY C 1 61 ? -6.219 -59.857 17.820 1.00 71.76 61 GLY C O 1
ATOM 1488 N N . VAL C 1 62 ? -7.948 -59.778 19.291 1.00 72.76 62 VAL C N 1
ATOM 1489 C CA . VAL C 1 62 ? -7.385 -58.772 20.190 1.00 74.23 62 VAL C CA 1
ATOM 1490 C C . VAL C 1 62 ? -6.636 -59.468 21.355 1.00 75.14 62 VAL C C 1
ATOM 1491 O O . VAL C 1 62 ? -7.130 -60.437 21.917 1.00 75.17 62 VAL C O 1
ATOM 1495 N N . GLU C 1 63 ? -5.442 -59.001 21.707 1.00 76.46 63 GLU C N 1
ATOM 1496 C CA . GLU C 1 63 ? -4.711 -59.603 22.831 1.00 77.81 63 GLU C CA 1
ATOM 1497 C C . GLU C 1 63 ? -4.201 -58.500 23.755 1.00 78.09 63 GLU C C 1
ATOM 1498 O O . GLU C 1 63 ? -3.706 -57.465 23.300 1.00 77.78 63 GLU C O 1
ATOM 1504 N N . ALA D 1 2 ? 12.956 -37.565 14.720 1.00 58.59 2 ALA D N 1
ATOM 1505 C CA . ALA D 1 2 ? 12.103 -37.727 13.486 1.00 59.40 2 ALA D CA 1
ATOM 1506 C C . ALA D 1 2 ? 12.916 -38.327 12.335 1.00 59.11 2 ALA D C 1
ATOM 1507 O O . ALA D 1 2 ? 12.364 -38.759 11.312 1.00 60.72 2 ALA D O 1
ATOM 1509 N N . SER D 1 3 ? 14.229 -38.325 12.493 1.00 57.54 3 SER D N 1
ATOM 1510 C CA . SER D 1 3 ? 15.089 -38.870 11.476 1.00 56.41 3 SER D CA 1
ATOM 1511 C C . SER D 1 3 ? 14.760 -40.351 11.305 1.00 55.88 3 SER D C 1
ATOM 1512 O O . SER D 1 3 ? 14.500 -41.048 12.276 1.00 56.08 3 SER D O 1
ATOM 1515 N N . LYS D 1 4 ? 14.757 -40.832 10.068 1.00 53.73 4 LYS D N 1
ATOM 1516 C CA . LYS D 1 4 ? 14.469 -42.229 9.846 1.00 52.76 4 LYS D CA 1
ATOM 1517 C C . LYS D 1 4 ? 14.891 -42.690 8.486 1.00 52.22 4 LYS D C 1
ATOM 1518 O O . LYS D 1 4 ? 15.273 -41.892 7.643 1.00 52.12 4 LYS D O 1
ATOM 1524 N N . LYS D 1 5 ? 14.816 -43.996 8.288 1.00 52.28 5 LYS D N 1
ATOM 1525 C CA . LYS D 1 5 ? 15.170 -44.630 7.030 1.00 52.05 5 LYS D CA 1
ATOM 1526 C C . LYS D 1 5 ? 13.889 -45.283 6.544 1.00 51.06 5 LYS D C 1
ATOM 1527 O O . LYS D 1 5 ? 13.330 -46.146 7.207 1.00 51.81 5 LYS D O 1
ATOM 1533 N N . VAL D 1 6 ? 13.406 -44.853 5.392 1.00 50.40 6 VAL D N 1
ATOM 1534 C CA . VAL D 1 6 ? 12.190 -45.427 4.848 1.00 49.11 6 VAL D CA 1
ATOM 1535 C C . VAL D 1 6 ? 12.499 -46.282 3.612 1.00 49.23 6 VAL D C 1
ATOM 1536 O O . VAL D 1 6 ? 13.378 -45.958 2.818 1.00 48.43 6 VAL D O 1
ATOM 1540 N N . HIS D 1 7 ? 11.807 -47.410 3.492 1.00 50.96 7 HIS D N 1
ATOM 1541 C CA . HIS D 1 7 ? 11.973 -48.339 2.362 1.00 52.20 7 HIS D CA 1
ATOM 1542 C C . HIS D 1 7 ? 10.571 -48.685 1.956 1.00 51.34 7 HIS D C 1
ATOM 1543 O O . HIS D 1 7 ? 9.822 -49.268 2.738 1.00 51.70 7 HIS D O 1
ATOM 1550 N N . GLN D 1 8 ? 10.211 -48.341 0.728 1.00 50.33 8 GLN D N 1
ATOM 1551 C CA . GLN D 1 8 ? 8.845 -48.575 0.278 1.00 50.43 8 GLN D CA 1
ATOM 1552 C C . GLN D 1 8 ? 8.745 -49.166 -1.114 1.00 50.32 8 GLN D C 1
ATOM 1553 O O . GLN D 1 8 ? 9.592 -48.895 -1.964 1.00 51.37 8 GLN D O 1
ATOM 1559 N N . ILE D 1 9 ? 7.704 -49.968 -1.338 1.00 49.29 9 ILE D N 1
ATOM 1560 C CA . ILE D 1 9 ? 7.460 -50.616 -2.644 1.00 48.19 9 ILE D CA 1
ATOM 1561 C C . ILE D 1 9 ? 6.058 -50.268 -3.132 1.00 47.85 9 ILE D C 1
ATOM 1562 O O . ILE D 1 9 ? 5.067 -50.459 -2.394 1.00 49.22 9 ILE D O 1
ATOM 1567 N N . ASN D 1 10 ? 5.975 -49.747 -4.361 1.00 46.61 10 ASN D N 1
ATOM 1568 C CA . ASN D 1 10 ? 4.686 -49.379 -4.971 1.00 46.00 10 ASN D CA 1
ATOM 1569 C C . ASN D 1 10 ? 4.491 -50.357 -6.113 1.00 45.35 10 ASN D C 1
ATOM 1570 O O . ASN D 1 10 ? 5.411 -50.580 -6.891 1.00 45.57 10 ASN D O 1
ATOM 1575 N N . VAL D 1 11 ? 3.311 -50.955 -6.204 1.00 43.91 11 VAL D N 1
ATOM 1576 C CA . VAL D 1 11 ? 3.026 -51.921 -7.265 1.00 44.47 11 VAL D CA 1
ATOM 1577 C C . VAL D 1 11 ? 1.620 -51.660 -7.739 1.00 46.08 11 VAL D C 1
ATOM 1578 O O . VAL D 1 11 ? 0.672 -51.668 -6.950 1.00 45.46 11 VAL D O 1
ATOM 1582 N N . LYS D 1 12 ? 1.493 -51.402 -9.035 1.00 48.85 12 LYS D N 1
ATOM 1583 C CA . LYS D 1 12 ? 0.202 -51.093 -9.636 1.00 51.64 12 LYS D CA 1
ATOM 1584 C C . LYS D 1 12 ? -0.014 -51.996 -10.827 1.00 53.11 12 LYS D C 1
ATOM 1585 O O . LYS D 1 12 ? 0.816 -52.029 -11.729 1.00 54.31 12 LYS D O 1
ATOM 1591 N N . GLY D 1 13 ? -1.110 -52.750 -10.811 1.00 55.62 13 GLY D N 1
ATOM 1592 C CA . GLY D 1 13 ? -1.422 -53.645 -11.915 1.00 57.43 13 GLY D CA 1
ATOM 1593 C C . GLY D 1 13 ? -2.659 -54.500 -11.673 1.00 59.44 13 GLY D C 1
ATOM 1594 O O . GLY D 1 13 ? -3.427 -54.291 -10.719 1.00 60.59 13 GLY D O 1
ATOM 1595 N N . PHE D 1 14 ? -2.876 -55.473 -12.549 1.00 60.23 14 PHE D N 1
ATOM 1596 C CA . PHE D 1 14 ? -4.013 -56.360 -12.385 1.00 59.99 14 PHE D CA 1
ATOM 1597 C C . PHE D 1 14 ? -3.564 -57.438 -11.392 1.00 59.89 14 PHE D C 1
ATOM 1598 O O . PHE D 1 14 ? -2.576 -58.144 -11.638 1.00 58.63 14 PHE D O 1
ATOM 1606 N N . PHE D 1 15 ? -4.286 -57.533 -10.269 1.00 60.20 15 PHE D N 1
ATOM 1607 C CA . PHE D 1 15 ? -3.968 -58.489 -9.200 1.00 61.19 15 PHE D CA 1
ATOM 1608 C C . PHE D 1 15 ? -4.582 -59.883 -9.243 1.00 62.65 15 PHE D C 1
ATOM 1609 O O . PHE D 1 15 ? -5.811 -60.039 -9.308 1.00 61.75 15 PHE D O 1
ATOM 1617 N N . ASP D 1 16 ? -3.705 -60.887 -9.168 1.00 65.54 16 ASP D N 1
ATOM 1618 C CA . ASP D 1 16 ? -4.107 -62.297 -9.181 1.00 69.03 16 ASP D CA 1
ATOM 1619 C C . ASP D 1 16 ? -3.454 -62.942 -7.975 1.00 70.70 16 ASP D C 1
ATOM 1620 O O . ASP D 1 16 ? -2.262 -63.243 -7.974 1.00 70.82 16 ASP D O 1
ATOM 1633 N N . ASP D 1 18 ? -4.124 -65.829 -6.774 1.00 78.35 18 ASP D N 1
ATOM 1634 C CA . ASP D 1 18 ? -4.033 -67.287 -6.934 1.00 77.83 18 ASP D CA 1
ATOM 1635 C C . ASP D 1 18 ? -2.598 -67.651 -7.263 1.00 76.65 18 ASP D C 1
ATOM 1636 O O . ASP D 1 18 ? -2.038 -68.560 -6.672 1.00 75.74 18 ASP D O 1
ATOM 1641 N N . VAL D 1 19 ? -2.014 -66.930 -8.215 1.00 76.30 19 VAL D N 1
ATOM 1642 C CA . VAL D 1 19 ? -0.624 -67.147 -8.606 1.00 75.87 19 VAL D CA 1
ATOM 1643 C C . VAL D 1 19 ? 0.213 -66.102 -7.886 1.00 75.15 19 VAL D C 1
ATOM 1644 O O . VAL D 1 19 ? 1.430 -66.044 -8.074 1.00 74.76 19 VAL D O 1
ATOM 1656 N N . GLU D 1 21 ? 0.458 -62.732 -8.197 1.00 69.35 21 GLU D N 1
ATOM 1657 C CA . GLU D 1 21 ? 1.196 -61.842 -9.082 1.00 69.02 21 GLU D CA 1
ATOM 1658 C C . GLU D 1 21 ? 0.399 -60.600 -9.472 1.00 67.25 21 GLU D C 1
ATOM 1659 O O . GLU D 1 21 ? -0.830 -60.644 -9.618 1.00 66.30 21 GLU D O 1
ATOM 1665 N N . VAL D 1 22 ? 1.117 -59.493 -9.630 1.00 65.58 22 VAL D N 1
ATOM 1666 C CA . VAL D 1 22 ? 0.506 -58.239 -10.061 1.00 65.00 22 VAL D CA 1
ATOM 1667 C C . VAL D 1 22 ? 1.134 -57.946 -11.425 1.00 64.57 22 VAL D C 1
ATOM 1668 O O . VAL D 1 22 ? 2.372 -58.036 -11.583 1.00 64.18 22 VAL D O 1
ATOM 16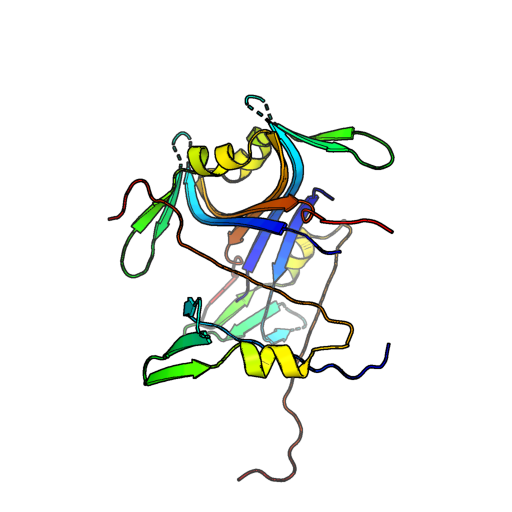72 N N . THR D 1 23 ? 0.288 -57.605 -12.399 1.00 64.38 23 THR D N 1
ATOM 1673 C CA . THR D 1 23 ? 0.773 -57.305 -13.737 1.00 66.56 23 THR D CA 1
ATOM 1674 C C . THR D 1 23 ? 0.144 -56.049 -14.370 1.00 67.82 23 THR D C 1
ATOM 1675 O O . THR D 1 23 ? -1.073 -55.995 -14.578 1.00 67.65 23 THR D O 1
ATOM 1679 N N . GLU D 1 24 ? 0.975 -55.040 -14.665 1.00 69.54 24 GLU D N 1
ATOM 1680 C CA . GLU D 1 24 ? 0.481 -53.797 -15.264 1.00 71.40 24 GLU D CA 1
ATOM 1681 C C . GLU D 1 24 ? 0.703 -53.719 -16.764 1.00 73.28 24 GLU D C 1
ATOM 1682 O O . GLU D 1 24 ? 1.730 -54.164 -17.290 1.00 72.23 24 GLU D O 1
ATOM 1688 N N . GLN D 1 25 ? -0.288 -53.132 -17.436 1.00 76.36 25 GLN D N 1
ATOM 1689 C CA . GLN D 1 25 ? -0.287 -52.964 -18.887 1.00 79.17 25 GLN D CA 1
ATOM 1690 C C . GLN D 1 25 ? 0.224 -51.585 -19.311 1.00 80.31 25 GLN D C 1
ATOM 1691 O O . GLN D 1 25 ? -0.505 -50.583 -19.290 1.00 80.29 25 GLN D O 1
ATOM 1697 N N . THR D 1 26 ? 1.487 -51.575 -19.716 1.00 82.52 26 THR D N 1
ATOM 1698 C CA . THR D 1 26 ? 2.156 -50.378 -20.173 1.00 84.44 26 THR D CA 1
ATOM 1699 C C . THR D 1 26 ? 1.983 -50.220 -21.683 1.00 85.71 26 THR D C 1
ATOM 1700 O O . THR D 1 26 ? 1.938 -51.215 -22.432 1.00 86.01 26 THR D O 1
ATOM 1704 N N . LYS D 1 27 ? 1.878 -48.956 -22.105 1.00 86.71 27 LYS D N 1
ATOM 1705 C CA . LYS D 1 27 ? 1.735 -48.553 -23.518 1.00 86.33 27 LYS D CA 1
ATOM 1706 C C . LYS D 1 27 ? 2.966 -48.980 -24.358 1.00 86.53 27 LYS D C 1
ATOM 1707 O O . LYS D 1 27 ? 3.177 -48.486 -25.468 1.00 86.37 27 LYS D O 1
ATOM 1713 N N . GLU D 1 28 ? 3.780 -49.878 -23.804 1.00 86.92 28 GLU D N 1
ATOM 1714 C CA . GLU D 1 28 ? 4.975 -50.380 -24.480 1.00 87.03 28 GLU D CA 1
ATOM 1715 C C . GLU D 1 28 ? 5.120 -51.882 -24.213 1.00 86.30 28 GLU D C 1
ATOM 1716 O O . GLU D 1 28 ? 5.690 -52.616 -25.028 1.00 86.27 28 GLU D O 1
ATOM 1722 N N . ALA D 1 29 ? 4.596 -52.335 -23.074 1.00 84.83 29 ALA D N 1
ATOM 1723 C CA . ALA D 1 29 ? 4.674 -53.752 -22.727 1.00 82.83 29 ALA D CA 1
ATOM 1724 C C . ALA D 1 29 ? 3.773 -54.134 -21.550 1.00 80.86 29 ALA D C 1
ATOM 1725 O O . ALA D 1 29 ? 3.041 -53.302 -20.998 1.00 80.91 29 ALA D O 1
ATOM 1727 N N . GLU D 1 30 ? 3.849 -55.410 -21.179 1.00 77.18 30 GLU D N 1
ATOM 1728 C CA . GLU D 1 30 ? 3.045 -55.969 -20.100 1.00 73.58 30 GLU D CA 1
ATOM 1729 C C . GLU D 1 30 ? 3.959 -56.659 -19.081 1.00 71.89 30 GLU D C 1
ATOM 1730 O O . GLU D 1 30 ? 4.333 -57.847 -19.231 1.00 71.49 30 GLU D O 1
ATOM 1736 N N . TYR D 1 31 ? 4.306 -55.899 -18.046 1.00 68.97 31 TYR D N 1
ATOM 1737 C CA . TYR D 1 31 ? 5.183 -56.376 -16.989 1.00 66.76 31 TYR D CA 1
ATOM 1738 C C . TYR D 1 31 ? 4.448 -57.213 -15.946 1.00 64.72 31 TYR D C 1
ATOM 1739 O O . TYR D 1 31 ? 3.266 -57.003 -15.665 1.00 63.03 31 TYR D O 1
ATOM 1748 N N . THR D 1 32 ? 5.169 -58.169 -15.380 1.00 63.20 32 THR D N 1
ATOM 1749 C CA . THR D 1 32 ? 4.610 -59.034 -14.368 1.00 61.99 32 THR D CA 1
ATOM 1750 C C . THR D 1 32 ? 5.519 -59.129 -13.166 1.00 61.33 32 THR D C 1
ATOM 1751 O O . THR D 1 32 ? 6.674 -59.564 -13.273 1.00 60.65 32 THR D O 1
ATOM 1755 N N . TYR D 1 33 ? 4.990 -58.723 -12.017 1.00 60.09 33 TYR D N 1
ATOM 1756 C CA . TYR D 1 33 ? 5.769 -58.765 -10.796 1.00 60.03 33 TYR D CA 1
ATOM 1757 C C . TYR D 1 33 ? 5.149 -59.800 -9.882 1.00 61.11 33 TYR D C 1
ATOM 1758 O O . TYR D 1 33 ? 3.908 -59.919 -9.831 1.00 60.11 33 TYR D O 1
ATOM 1767 N N . ASP D 1 34 ? 5.990 -60.560 -9.172 1.00 62.05 34 ASP D N 1
ATOM 1768 C CA . ASP D 1 34 ? 5.428 -61.551 -8.269 1.00 65.11 34 ASP D CA 1
ATOM 1769 C C . ASP D 1 34 ? 5.377 -60.961 -6.876 1.00 65.13 34 ASP D C 1
ATOM 1770 O O . ASP D 1 34 ? 6.397 -60.755 -6.215 1.00 64.78 34 ASP D O 1
ATOM 1775 N N . PHE D 1 35 ? 4.149 -60.674 -6.464 1.00 65.24 35 PHE D N 1
ATOM 1776 C CA . PHE D 1 35 ? 3.844 -60.076 -5.183 1.00 64.45 35 PHE D CA 1
ATOM 1777 C C . PHE D 1 35 ? 4.425 -60.876 -4.016 1.00 65.62 35 PHE D C 1
ATOM 1778 O O . PHE D 1 35 ? 4.738 -60.286 -2.966 1.00 66.43 35 PHE D O 1
ATOM 1786 N N . LYS D 1 36 ? 4.582 -62.194 -4.208 1.00 65.31 36 LYS D N 1
ATOM 1787 C CA . LYS D 1 36 ? 5.117 -63.094 -3.191 1.00 64.99 36 LYS D CA 1
ATOM 1788 C C . LYS D 1 36 ? 6.549 -62.698 -2.836 1.00 65.16 36 LYS D C 1
ATOM 1789 O O . LYS D 1 36 ? 6.878 -62.472 -1.661 1.00 64.54 36 LYS D O 1
ATOM 1795 N N . GLU D 1 37 ? 7.413 -62.621 -3.845 1.00 65.57 37 GLU D N 1
ATOM 1796 C CA . GLU D 1 37 ? 8.807 -62.242 -3.610 1.00 65.91 37 GLU D CA 1
ATOM 1797 C C . GLU D 1 37 ? 8.875 -60.853 -2.972 1.00 65.22 37 GLU D C 1
ATOM 1798 O O . GLU D 1 37 ? 9.572 -60.648 -1.975 1.00 64.14 37 GLU D O 1
ATOM 1804 N N . ILE D 1 38 ? 8.150 -59.901 -3.564 1.00 64.31 38 ILE D N 1
ATOM 1805 C CA . ILE D 1 38 ? 8.100 -58.538 -3.055 1.00 63.52 38 ILE D CA 1
ATOM 1806 C C . ILE D 1 38 ? 7.684 -58.536 -1.578 1.00 63.85 38 ILE D C 1
ATOM 1807 O O . ILE D 1 38 ? 8.407 -58.003 -0.723 1.00 64.25 38 ILE D O 1
ATOM 1812 N N . LEU D 1 39 ? 6.518 -59.119 -1.290 1.00 62.69 39 LEU D N 1
ATOM 1813 C CA . LEU D 1 39 ? 5.996 -59.199 0.072 1.00 62.01 39 LEU D CA 1
ATOM 1814 C C . LEU D 1 39 ? 6.997 -59.812 1.055 1.00 63.36 39 LEU D C 1
ATOM 1815 O O . LEU D 1 39 ? 7.110 -59.357 2.188 1.00 64.34 39 LEU D O 1
ATOM 1820 N N . SER D 1 40 ? 7.727 -60.841 0.617 1.00 64.44 40 SER D N 1
ATOM 1821 C CA . SER D 1 40 ? 8.690 -61.526 1.475 1.00 64.92 40 SER D CA 1
ATOM 1822 C C . SER D 1 40 ? 9.825 -60.637 1.932 1.00 65.58 40 SER D C 1
ATOM 1823 O O . SER D 1 40 ? 10.426 -60.897 2.976 1.00 67.33 40 SER D O 1
ATOM 1826 N N . GLU D 1 41 ? 10.144 -59.611 1.152 1.00 64.95 41 GLU D N 1
ATOM 1827 C CA . GLU D 1 41 ? 11.231 -58.707 1.517 1.00 65.51 41 GLU D CA 1
ATOM 1828 C C . GLU D 1 41 ? 10.851 -57.949 2.807 1.00 64.19 41 GLU D C 1
ATOM 1829 O O . GLU D 1 41 ? 11.683 -57.314 3.473 1.00 63.71 41 GLU D O 1
ATOM 1835 N N . PHE D 1 42 ? 9.581 -58.036 3.171 1.00 62.54 42 PHE D N 1
ATOM 1836 C CA . PHE D 1 42 ? 9.115 -57.343 4.354 1.00 61.14 42 PHE D CA 1
ATOM 1837 C C . PHE D 1 42 ? 8.718 -58.261 5.504 1.00 61.87 42 PHE D C 1
ATOM 1838 O O . PHE D 1 42 ? 8.440 -57.778 6.613 1.00 61.95 42 PHE D O 1
ATOM 1846 N N . ASN D 1 43 ? 8.688 -59.573 5.262 1.00 62.33 43 ASN D N 1
ATOM 1847 C CA . ASN D 1 43 ? 8.306 -60.515 6.315 1.00 62.09 43 ASN D CA 1
ATOM 1848 C C . ASN D 1 43 ? 9.158 -60.412 7.587 1.00 60.63 43 ASN D C 1
ATOM 1849 O O . ASN D 1 43 ? 10.375 -60.547 7.549 1.00 59.62 43 ASN D O 1
ATOM 1854 N N . GLY D 1 44 ? 8.508 -60.173 8.715 1.00 58.50 44 GLY D N 1
ATO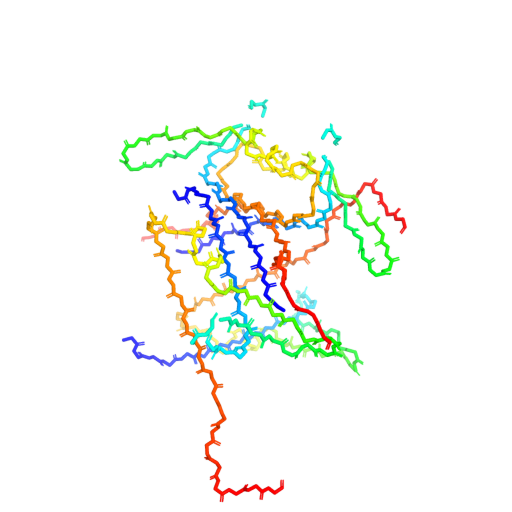M 1855 C CA . GLY D 1 44 ? 9.245 -60.043 9.949 1.00 58.34 44 GLY D CA 1
ATOM 1856 C C . GLY D 1 44 ? 9.463 -58.603 10.442 1.00 59.61 44 GLY D C 1
ATOM 1857 O O . GLY D 1 44 ? 10.266 -58.360 11.366 1.00 58.88 44 GLY D O 1
ATOM 1858 N N . LYS D 1 45 ? 8.764 -57.629 9.851 1.00 58.76 45 LYS D N 1
ATOM 1859 C CA . LYS D 1 45 ? 8.937 -56.244 10.278 1.00 57.41 45 LYS D CA 1
ATOM 1860 C C . LYS D 1 45 ? 7.688 -55.418 10.299 1.00 55.56 45 LYS D C 1
ATOM 1861 O O . LYS D 1 45 ? 6.688 -55.770 9.681 1.00 55.13 45 LYS D O 1
ATOM 1867 N N . ASN D 1 46 ? 7.737 -54.301 11.018 1.00 53.55 46 ASN D N 1
ATOM 1868 C CA . ASN D 1 46 ? 6.626 -53.359 11.046 1.00 51.79 46 ASN D CA 1
ATOM 1869 C C . ASN D 1 46 ? 6.456 -52.629 9.718 1.00 48.77 46 ASN D C 1
ATOM 1870 O O . ASN D 1 46 ? 7.424 -52.129 9.145 1.00 47.86 46 ASN D O 1
ATOM 1875 N N . VAL D 1 47 ? 5.219 -52.571 9.235 1.00 44.59 47 VAL D N 1
ATOM 1876 C CA . VAL D 1 47 ? 4.944 -52.076 7.891 1.00 40.23 47 VAL D CA 1
ATOM 1877 C C . VAL D 1 47 ? 3.597 -51.365 7.830 1.00 38.70 47 VAL D C 1
ATOM 1878 O O . VAL D 1 47 ? 2.656 -51.737 8.531 1.00 37.18 47 VAL D O 1
ATOM 1882 N N . SER D 1 48 ? 3.511 -50.341 6.988 1.00 37.06 48 SER D N 1
ATOM 1883 C CA . SER D 1 48 ? 2.225 -49.826 6.535 1.00 36.14 48 SER D CA 1
ATOM 1884 C C . SER D 1 48 ? 1.913 -50.290 5.117 1.00 33.70 48 SER D C 1
ATOM 1885 O O . SER D 1 48 ? 2.656 -49.998 4.180 1.00 33.20 48 SER D O 1
ATOM 1888 N N . ILE D 1 49 ? 0.809 -51.015 4.966 1.00 29.97 49 ILE D N 1
ATOM 1889 C CA . ILE D 1 49 ? 0.446 -51.582 3.698 1.00 32.01 49 ILE D CA 1
ATOM 1890 C C . ILE D 1 49 ? -0.771 -50.899 3.209 1.00 31.55 49 ILE D C 1
ATOM 1891 O O . ILE D 1 49 ? -1.696 -50.626 3.996 1.00 34.78 49 ILE D O 1
ATOM 1896 N N . THR D 1 50 ? -0.801 -50.625 1.910 1.00 29.68 50 THR D N 1
ATOM 1897 C CA . THR D 1 50 ? -1.964 -49.950 1.352 1.00 28.12 50 THR D CA 1
ATOM 1898 C C . THR D 1 50 ? -2.366 -50.647 0.120 1.00 26.67 50 THR D C 1
ATOM 1899 O O . THR D 1 50 ? -1.495 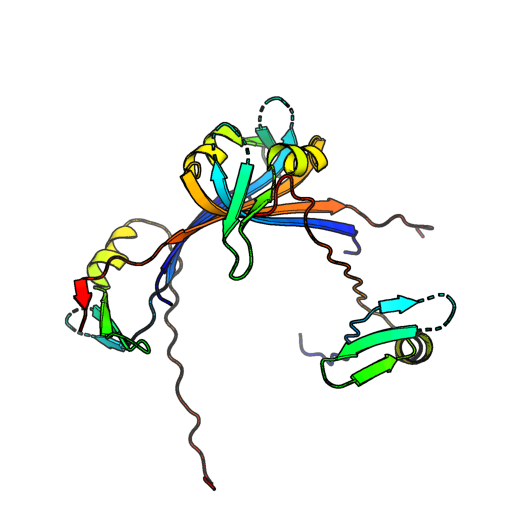-50.963 -0.713 1.00 25.01 50 THR D O 1
ATOM 1903 N N . VAL D 1 51 ? -3.672 -50.900 0.009 1.00 26.54 51 VAL D N 1
ATOM 1904 C CA . VAL D 1 51 ? -4.225 -51.560 -1.173 1.00 29.88 51 VAL D CA 1
ATOM 1905 C C . VAL D 1 51 ? -5.411 -50.752 -1.664 1.00 32.84 51 VAL D C 1
ATOM 1906 O O . VAL D 1 51 ? -6.459 -50.658 -1.027 1.00 34.44 51 VAL D O 1
ATOM 1910 N N . LYS D 1 52 ? -5.221 -50.140 -2.812 1.00 37.79 52 LYS D N 1
ATOM 1911 C CA . LYS D 1 52 ? -6.243 -49.299 -3.390 1.00 42.88 52 LYS D CA 1
ATOM 1912 C C . LYS D 1 52 ? -6.776 -49.918 -4.678 1.00 45.37 52 LYS D C 1
ATOM 1913 O O . LYS D 1 52 ? -6.028 -50.540 -5.443 1.00 46.00 52 LYS D O 1
ATOM 1919 N N . GLU D 1 53 ? -8.065 -49.725 -4.915 1.00 48.42 53 GLU D N 1
ATOM 1920 C CA . GLU D 1 53 ? -8.709 -50.207 -6.117 1.00 51.35 53 GLU D CA 1
ATOM 1921 C C . GLU D 1 53 ? -9.713 -49.144 -6.522 1.00 53.03 53 GLU D C 1
ATOM 1922 O O . GLU D 1 53 ? -10.706 -48.927 -5.837 1.00 53.33 53 GLU D O 1
ATOM 1928 N N . GLU D 1 54 ? -9.465 -48.464 -7.630 1.00 54.99 54 GLU D N 1
ATOM 1929 C CA . GLU D 1 54 ? -10.403 -47.436 -8.057 1.00 56.17 54 GLU D CA 1
ATOM 1930 C C . GLU D 1 54 ? -11.108 -47.773 -9.375 1.00 57.50 54 GLU D C 1
ATOM 1931 O O . GLU D 1 54 ? -10.477 -48.179 -10.347 1.00 57.69 54 GLU D O 1
ATOM 1937 N N . ASN D 1 55 ? -12.427 -47.616 -9.395 1.00 58.76 55 ASN D N 1
ATOM 1938 C CA . ASN D 1 55 ? -13.210 -47.904 -10.583 1.00 60.09 55 ASN D CA 1
ATOM 1939 C C . ASN D 1 55 ? -13.914 -46.640 -11.074 1.00 60.53 55 ASN D C 1
ATOM 1940 O O . ASN D 1 55 ? -13.684 -45.556 -10.552 1.00 60.19 55 ASN D O 1
ATOM 1945 N N . GLU D 1 56 ? -14.769 -46.786 -12.081 1.00 61.27 56 GLU D N 1
ATOM 1946 C CA . GLU D 1 56 ? -15.494 -45.663 -12.657 1.00 61.61 56 GLU D CA 1
ATOM 1947 C C . GLU D 1 56 ? -16.836 -45.502 -11.980 1.00 61.51 56 GLU D C 1
ATOM 1948 O O . GLU D 1 56 ? -17.304 -46.393 -11.300 1.00 61.15 56 GLU D O 1
ATOM 1954 N N . LEU D 1 57 ? -17.462 -44.356 -12.175 1.00 61.41 57 LEU D N 1
ATOM 1955 C CA . LEU D 1 57 ? -18.768 -44.121 -11.583 1.00 61.95 57 LEU D CA 1
ATOM 1956 C C . LEU D 1 57 ? -19.891 -44.525 -12.521 1.00 62.92 57 LEU D C 1
ATOM 1957 O O . LEU D 1 57 ? -19.901 -44.171 -13.699 1.00 62.60 57 LEU D O 1
ATOM 1962 N N . PRO D 1 58 ? -20.865 -45.271 -11.997 1.00 63.86 58 PRO D N 1
ATOM 1963 C CA . PRO D 1 58 ? -21.992 -45.693 -12.827 1.00 64.42 58 PRO D CA 1
ATOM 1964 C C . PRO D 1 58 ? -22.706 -44.447 -13.342 1.00 64.76 58 PRO D C 1
ATOM 1965 O O . PRO D 1 58 ? -23.174 -43.609 -12.546 1.00 64.76 58 PRO D O 1
ATOM 1969 N N . VAL D 1 59 ? -22.778 -44.325 -14.670 1.00 64.94 59 VAL D N 1
ATOM 1970 C CA . VAL D 1 59 ? -23.448 -43.181 -15.302 1.00 64.43 59 VAL D CA 1
ATOM 1971 C C . VAL D 1 59 ? -24.942 -43.423 -15.447 1.00 64.33 59 VAL D C 1
ATOM 1972 O O . VAL D 1 59 ? -25.464 -44.484 -15.121 1.00 64.22 59 VAL D O 1
ATOM 1976 N N . LYS D 1 60 ? -25.640 -42.414 -15.920 1.00 64.48 60 LYS D N 1
ATOM 1977 C CA . LYS D 1 60 ? -27.043 -42.589 -16.142 1.00 65.04 60 LYS D CA 1
ATOM 1978 C C . LYS D 1 60 ? -27.281 -42.012 -17.539 1.00 65.04 60 LYS D C 1
ATOM 1979 O O . LYS D 1 60 ? -28.417 -41.821 -17.971 1.00 66.84 60 LYS D O 1
ATOM 1985 N N . GLY D 1 61 ? -26.168 -41.793 -18.247 1.00 63.11 61 GLY D N 1
ATOM 1986 C CA . GLY D 1 61 ? -26.220 -41.287 -19.597 1.00 60.42 61 GLY D CA 1
ATOM 1987 C C . GLY D 1 61 ? -24.950 -40.766 -20.254 1.00 59.43 61 GLY D C 1
ATOM 1988 O O . GLY D 1 61 ? -24.518 -39.668 -19.938 1.00 60.30 61 GLY D O 1
ATOM 1989 N N . VAL D 1 62 ? -24.356 -41.521 -21.177 1.00 58.42 62 VAL D N 1
ATOM 1990 C CA . VAL D 1 62 ? -23.174 -41.045 -21.896 1.00 58.03 62 VAL D CA 1
ATOM 1991 C C . VAL D 1 62 ? -23.684 -40.406 -23.188 1.00 58.15 62 VAL D C 1
ATOM 1992 O O . VAL D 1 62 ? -24.789 -40.693 -23.612 1.00 57.53 62 VAL D O 1
ATOM 1996 N N . GLU D 1 63 ? -22.875 -39.545 -23.802 1.00 59.53 63 GLU D N 1
ATOM 1997 C CA . GLU D 1 63 ? -23.251 -38.840 -25.018 1.00 61.34 63 GLU D CA 1
ATOM 1998 C C . GLU D 1 63 ? -22.077 -38.362 -25.858 1.00 62.46 63 GLU D C 1
ATOM 1999 O O . GLU D 1 63 ? -20.922 -38.525 -25.507 1.00 61.38 63 GLU D O 1
#

Radius of gyration: 23.78 Å; Cα contacts (8 Å, |Δi|>4): 368; chains: 4; bounding box: 63×67×49 Å

CATH classification: 6.20.120.10

InterPro domains:
  IPR018600 Bacillus phage SPbeta, YonK [PF09642] (1-57)
  IPR037261 YonK superfamily [G3DSA:6.20.120.10] (1-63)
  IPR037261 YonK superfamily [SSF160570] (2-63)